Protein 4AX1 (pdb70)

Secondary structure (P-SEA, 3-state):
cccccccccccccccccccccccbbbcccccbbbbbbbcccbbbbccccccccaaaaaaaaaaaccccccccbbbbcccccccccaaaaaaaaccbbbbbcccaaaaaaaccccccccccccccccccccbbbbbccbbbbbcccbbbbbccccccccbbbbbbbccccccccccccccccccccccccccccccccccaaaaaaaaaaaaaaccccccccccccccccccccccccccccccccaaaaaaaaaaaaaaaaaaaaaaacc

Nearest PDB structures (foldseek):
  4ax0-assembly1_B  TM=1.004E+00  e=5.446E-61  Pseudomonas aeruginosa
  4ax1-assembly1_B  TM=1.004E+00  e=6.154E-61  Pseudomonas aeruginosa
  4awy-assembly1_B  TM=1.004E+00  e=3.850E-60  Pseudomonas aeruginosa
  4p62-assembly1_A-2  TM=1.003E+00  e=8.865E-58  Pseudomonas aeruginosa
  5iqk-assembly1_A  TM=9.501E-01  e=1.615E-36  uncultured bacterium

Foldseek 3Di:
DDPAADLPGPLQAAGQKADLFAQWIWQGGSFFTKIWRDDPLAIEIEWQAAQNTRVSSQVNCVVVPHALLRHAEYEYFALARRTCACVQVSCVRHVHEYEWAPQCQVCLQFQADDPQQQARVVGDGHDHHDGYDHADQQGWDDGPPWIKTWHQAAANGRTGIKIWGWHDDVVRIFIEIAHEDLANDGPPPDDLPPCVVPPCRNVSSVVNLVVQLPDAGFAYAYRGRVLQPNRCDDDDNPDDHRTDRNRSNVSSVVSVVNNVVSNVVVVVDD

Solvent-accessible surface area: 11388 Å² total; per-residue (Å²): 152,57,142,39,14,50,85,118,16,34,103,57,70,104,8,135,27,49,96,7,12,8,36,0,45,0,0,0,0,11,8,0,0,0,0,0,1,11,20,168,58,5,9,0,0,0,0,0,0,2,42,112,0,0,82,46,0,20,57,16,0,136,73,42,64,46,138,0,86,30,1,124,0,0,0,7,0,0,9,14,48,10,1,2,5,1,0,22,66,0,20,186,41,10,64,2,30,0,47,2,7,66,64,0,22,90,16,5,127,113,3,73,13,56,87,82,3,0,26,75,106,78,29,92,94,27,55,77,4,106,70,35,59,87,10,64,80,112,14,85,2,75,12,60,106,17,53,0,47,2,21,16,1,25,0,10,0,21,1,0,4,0,1,19,9,126,1,63,78,74,152,66,50,43,27,2,1,0,0,0,9,4,62,11,90,25,9,154,90,16,76,1,59,63,74,94,71,28,110,37,26,27,69,36,0,95,78,0,0,49,83,0,25,87,41,98,4,18,0,4,2,0,0,52,2,52,53,20,28,0,12,64,27,14,25,83,93,50,92,37,100,40,81,45,86,45,11,1,118,130,25,0,77,11,6,79,128,140,0,82,137,41,37,64,91,8,91,88,85,152

Radius of gyration: 17.6 Å; Cα contacts (8 Å, |Δi|>4): 705; chains: 1; bounding box: 44×42×54 Å

Structure (mmCIF, N/CA/C/O backbone):
data_4AX1
#
_entry.id   4AX1
#
_cell.length_a   77.992
_cell.length_b   77.992
_cell.length_c   239.766
_cell.angle_alpha   90.00
_cell.angle_beta   90.00
_cell.angle_gamma   120.00
#
_symmetry.space_group_name_H-M   'P 61 2 2'
#
loop_
_entity.id
_entity.type
_entity.pdbx_description
1 polymer 'METALLO-BETA-LACTAMASE AIM-1'
2 non-polymer 'ZINC ION'
3 non-polymer 'CALCIUM ION'
4 non-polymer 'MAGNESIUM ION'
5 non-polymer 'ACETATE ION'
6 water water
#
loop_
_atom_site.group_PDB
_atom_site.id
_atom_site.type_symbol
_atom_site.label_atom_id
_atom_site.label_alt_id
_atom_site.label_comp_id
_atom_site.label_asym_id
_atom_site.label_entity_id
_atom_site.label_seq_id
_atom_site.pdbx_PDB_ins_code
_atom_site.Cartn_x
_atom_site.Cartn_y
_atom_site.Cartn_z
_atom_site.occupancy
_atom_site.B_iso_or_equiv
_atom_site.auth_seq_id
_atom_site.auth_comp_id
_atom_site.auth_asym_id
_atom_site.auth_atom_id
_atom_site.pdbx_PDB_model_num
ATOM 1 N N . ALA A 1 27 ? -7.807 54.397 22.863 1.00 46.52 28 ALA B N 1
ATOM 2 C CA . ALA A 1 27 ? -9.229 54.644 22.466 1.00 40.07 28 ALA B CA 1
ATOM 3 C C . ALA A 1 27 ? -9.766 53.464 21.644 1.00 35.74 28 ALA B C 1
ATOM 4 O O . ALA A 1 27 ? -9.058 52.957 20.773 1.00 45.76 28 ALA B O 1
ATOM 6 N N . SER A 1 28 ? -10.998 53.027 21.918 1.00 31.61 29 SER B N 1
ATOM 7 C CA . SER A 1 28 ? -11.627 51.935 21.119 1.00 32.96 29 SER B CA 1
ATOM 8 C C . SER A 1 28 ? -11.920 52.413 19.708 1.00 30.84 29 SER B C 1
ATOM 9 O O . SER A 1 28 ? -12.224 53.592 19.496 1.00 30.13 29 SER B O 1
ATOM 12 N N . ARG A 1 29 ? -11.842 51.488 18.760 1.00 35.22 30 ARG B N 1
ATOM 13 C CA . ARG A 1 29 ? -12.016 51.789 17.331 1.00 40.10 30 ARG B CA 1
ATOM 14 C C . ARG A 1 29 ? -13.491 51.767 16.897 1.00 40.81 30 ARG B C 1
ATOM 15 O O . ARG A 1 29 ? -13.855 52.340 15.854 1.00 35.83 30 ARG B O 1
ATOM 19 N N . GLY A 1 30 ? -14.341 51.115 17.687 1.00 29.07 31 GLY B N 1
ATOM 20 C CA . GLY A 1 30 ? -15.752 51.020 17.351 1.00 27.31 31 GLY B CA 1
ATOM 21 C C . GLY A 1 30 ? -16.053 49.879 16.387 1.00 30.83 31 GLY B C 1
ATOM 22 O O . GLY A 1 30 ? -15.174 49.066 16.072 1.00 35.71 31 GLY B O 1
ATOM 23 N N A CYS A 1 31 ? -17.309 49.862 15.928 0.80 22.61 32 CYS B N 1
ATOM 24 N N B CYS A 1 31 ? -17.297 49.843 15.925 0.20 30.18 32 CYS B N 1
ATOM 25 C CA A CYS A 1 31 ? -17.909 48.796 15.112 0.80 24.26 32 CYS B CA 1
ATOM 26 C CA B CYS A 1 31 ? -17.773 48.798 15.038 0.20 27.30 32 CYS B CA 1
ATOM 27 C C A CYS A 1 31 ? -17.944 49.104 13.610 0.80 28.78 32 CYS B C 1
ATOM 28 C C B CYS A 1 31 ? -17.518 49.106 13.579 0.20 31.01 32 CYS B C 1
ATOM 29 O O A CYS A 1 31 ? -18.288 50.223 13.231 0.80 28.62 32 CYS B O 1
ATOM 30 O O B CYS A 1 31 ? -17.099 50.201 13.199 0.20 31.45 32 CYS B O 1
ATOM 35 N N . ALA A 1 32 ? -17.742 48.080 12.776 1.00 31.22 33 ALA B N 1
ATOM 36 C CA . ALA A 1 32 ? -17.880 48.214 11.303 1.00 30.57 33 ALA B CA 1
ATOM 37 C C . ALA A 1 32 ? -19.340 48.112 10.863 0.70 32.82 33 ALA B C 1
ATOM 38 O O . ALA A 1 32 ? -20.176 47.516 11.555 0.70 31.15 33 ALA B O 1
ATOM 40 N N . ASP A 1 33 ? -19.663 48.676 9.697 1.00 36.64 34 ASP B N 1
ATOM 41 C CA . ASP A 1 33 ? -21.042 48.539 9.168 1.00 35.43 34 ASP B CA 1
ATOM 42 C C . ASP A 1 33 ? -21.316 47.133 8.639 1.00 34.75 34 ASP B C 1
ATOM 43 O O . ASP A 1 33 ? -22.470 46.666 8.660 1.00 48.79 34 ASP B O 1
ATOM 48 N N . ASP A 1 34 ? -20.269 46.471 8.138 1.00 38.12 35 ASP B N 1
ATOM 49 C CA . ASP A 1 34 ? -20.374 45.082 7.679 1.00 35.64 35 ASP B CA 1
ATOM 50 C C . ASP A 1 34 ? -19.916 44.090 8.743 0.50 28.92 35 ASP B C 1
ATOM 51 O O . ASP A 1 34 ? -19.384 43.011 8.423 0.70 30.65 35 ASP B O 1
ATOM 55 N N . ALA A 1 35 ? -20.129 44.432 10.013 1.00 36.55 36 ALA B N 1
ATOM 56 C CA . ALA A 1 35 ? -19.602 43.624 11.069 1.00 31.44 36 ALA B CA 1
ATOM 57 C C . ALA A 1 35 ? -20.339 42.305 11.059 1.00 27.17 36 ALA B C 1
ATOM 58 O O . ALA A 1 35 ? -21.545 42.224 10.716 1.00 25.71 36 ALA B O 1
ATOM 60 N N . GLY A 1 36 ? -19.634 41.275 11.486 1.00 23.16 37 GLY B N 1
ATOM 61 C CA . GLY A 1 36 ? -20.231 39.993 11.718 1.00 25.02 37 GLY B CA 1
ATOM 62 C C . GLY A 1 36 ? -21.341 40.184 12.723 1.00 19.78 37 GLY B C 1
ATOM 63 O O . GLY A 1 36 ? -21.256 41.022 13.662 1.00 23.91 37 GLY B O 1
ATOM 64 N N . TRP A 1 37 ? -22.373 39.389 12.566 1.00 20.69 38 TRP B N 1
ATOM 65 C CA . TRP A 1 37 ? -23.489 39.398 13.484 1.00 18.81 38 TRP B CA 1
ATOM 66 C C . TRP A 1 37 ? -23.156 39.064 14.912 1.00 19.95 38 TRP B C 1
ATOM 67 O O . TRP A 1 37 ? -23.928 39.397 15.827 1.00 21.29 38 TRP B O 1
ATOM 78 N N . ASN A 1 38 ? -22.053 38.365 15.115 1.00 19.77 39 ASN B N 1
ATOM 79 C CA . ASN A 1 38 ? -21.644 37.950 16.446 1.00 18.40 39 ASN B CA 1
ATOM 80 C C . ASN A 1 38 ? -20.406 38.674 16.956 1.00 20.78 39 ASN B C 1
ATOM 81 O O . ASN A 1 38 ? -19.908 38.316 18.040 1.00 21.86 39 ASN B O 1
ATOM 86 N N . ASP A 1 39 ? -19.912 39.667 16.204 1.00 20.33 40 ASP B N 1
ATOM 87 C CA . ASP A 1 39 ? -18.727 40.417 16.635 1.00 22.03 40 ASP B CA 1
ATOM 88 C C . ASP A 1 39 ? -19.144 41.306 17.813 1.00 19.76 40 ASP B C 1
ATOM 89 O O . ASP A 1 39 ? -20.130 42.021 17.734 1.00 21.65 40 ASP B O 1
ATOM 94 N N . PRO A 1 40 ? -18.389 41.239 18.924 1.00 20.09 41 PRO B N 1
ATOM 95 C CA . PRO A 1 40 ? -18.856 41.917 20.149 1.00 19.08 41 PRO B CA 1
ATOM 96 C C . PRO A 1 40 ? -18.714 43.429 20.075 1.00 19.25 41 PRO B C 1
ATOM 97 O O . PRO A 1 40 ? -17.776 43.968 19.472 1.00 22.97 41 PRO B O 1
ATOM 101 N N . ALA A 1 41 ? -19.663 44.093 20.731 1.00 17.09 42 ALA B N 1
ATOM 102 C CA . ALA A 1 41 ? -19.713 45.535 20.859 1.00 17.15 42 ALA B CA 1
ATOM 103 C C . ALA A 1 41 ? -19.673 45.917 22.335 1.00 15.48 42 ALA B C 1
ATOM 104 O O . ALA A 1 41 ? -20.333 45.299 23.149 1.00 17.26 42 ALA B O 1
ATOM 106 N N A MET A 1 42 ? -18.891 46.937 22.689 0.70 17.84 43 MET B N 1
ATOM 107 N N B MET A 1 42 ? -18.947 46.982 22.634 0.30 15.78 43 MET B N 1
ATOM 108 C CA A MET A 1 42 ? -19.007 47.470 24.052 0.70 16.46 43 MET B CA 1
ATOM 109 C CA B MET A 1 42 ? -18.977 47.582 23.952 0.30 12.92 43 MET B CA 1
ATOM 110 C C A MET A 1 42 ? -20.333 48.195 24.232 0.70 13.06 43 MET B C 1
ATOM 111 C C B MET A 1 42 ? -20.354 48.240 24.204 0.30 12.54 43 MET B C 1
ATOM 112 O O A MET A 1 42 ? -20.715 49.006 23.406 0.70 15.44 43 MET B O 1
ATOM 113 O O B MET A 1 42 ? -20.808 49.036 23.384 0.30 14.49 43 MET B O 1
ATOM 122 N N . PRO A 1 43 ? -21.060 47.857 25.299 1.00 11.49 44 PRO B N 1
ATOM 123 C CA . PRO A 1 43 ? -22.410 48.420 25.482 1.00 10.89 44 PRO B CA 1
ATOM 124 C C . PRO A 1 43 ? -22.310 49.869 25.885 1.00 10.42 44 PRO B C 1
ATOM 125 O O . PRO A 1 43 ? -21.316 50.309 26.511 1.00 11.98 44 PRO B O 1
ATOM 129 N N A LEU A 1 44 ? -23.252 50.680 25.447 0.50 10.72 45 LEU B N 1
ATOM 130 N N B LEU A 1 44 ? -23.371 50.596 25.582 0.50 9.46 45 LEU B N 1
ATOM 131 C CA A LEU A 1 44 ? -23.182 52.109 25.718 0.50 11.97 45 LEU B CA 1
ATOM 132 C CA B LEU A 1 44 ? -23.393 52.015 25.808 0.50 10.07 45 LEU B CA 1
ATOM 133 C C A LEU A 1 44 ? -24.570 52.697 25.638 0.50 9.19 45 LEU B C 1
ATOM 134 C C B LEU A 1 44 ? -24.817 52.578 25.878 0.50 8.08 45 LEU B C 1
ATOM 135 O O A LEU A 1 44 ? -25.490 52.161 24.997 0.50 9.52 45 LEU B O 1
ATOM 136 O O B LEU A 1 44 ? -25.822 51.993 25.446 0.50 8.04 45 LEU B O 1
ATOM 145 N N . LYS A 1 45 ? -24.863 53.838 26.395 1.00 9.80 47 LYS B N 1
ATOM 146 C CA . LYS A 1 45 ? -26.109 54.576 26.384 1.00 10.19 47 LYS B CA 1
ATOM 147 C C . LYS A 1 45 ? -26.457 54.971 24.948 1.00 10.37 47 LYS B C 1
ATOM 148 O O . LYS A 1 45 ? -25.612 55.501 24.206 1.00 12.71 47 LYS B O 1
ATOM 154 N N . VAL A 1 46 ? -27.724 54.778 24.586 1.00 8.81 48 VAL B N 1
ATOM 155 C CA . VAL A 1 46 ? -28.268 55.412 23.367 1.00 9.42 48 VAL B CA 1
ATOM 156 C C . VAL A 1 46 ? -28.797 56.815 23.758 1.00 9.41 48 VAL B C 1
ATOM 157 O O . VAL A 1 46 ? -28.289 57.856 23.292 1.00 12.33 48 VAL B O 1
ATOM 161 N N . TYR A 1 47 ? -29.784 56.857 24.658 1.00 9.47 49 TYR B N 1
ATOM 162 C CA . TYR A 1 47 ? -30.309 58.107 25.169 1.00 9.67 49 TYR B CA 1
ATOM 163 C C . TYR A 1 47 ? -31.061 57.814 26.458 1.00 9.74 49 TYR B C 1
ATOM 164 O O . TYR A 1 47 ? -31.876 56.903 26.498 1.00 10.48 49 TYR B O 1
ATOM 173 N N . GLY A 1 48 ? -30.762 58.582 27.512 1.00 10.56 50 GLY B N 1
ATOM 174 C CA . GLY A 1 48 ? -31.506 58.425 28.736 1.00 11.10 50 GLY B CA 1
ATOM 175 C C . GLY A 1 48 ? -31.398 57.026 29.321 1.00 10.30 50 GLY B C 1
ATOM 176 O O . GLY A 1 48 ? -30.265 56.532 29.534 1.00 13.42 50 GLY B O 1
ATOM 177 N N . ASN A 1 49 ? -32.546 56.371 29.515 1.00 10.44 51 ASN B N 1
ATOM 178 C CA . ASN A 1 49 ? -32.648 55.020 30.051 1.00 10.04 51 ASN B CA 1
ATOM 179 C C . ASN A 1 49 ? -32.724 53.969 28.945 1.00 9.91 51 ASN B C 1
ATOM 180 O O . ASN A 1 49 ? -33.082 52.833 29.231 1.00 10.07 51 ASN B O 1
ATOM 185 N N . THR A 1 50 ? -32.350 54.325 27.702 1.00 8.86 52 THR B N 1
ATOM 186 C CA . THR A 1 50 ? -32.234 53.308 26.608 1.00 8.31 52 THR B CA 1
ATOM 187 C C . THR A 1 50 ? -30.747 53.046 26.366 1.00 7.84 52 THR B C 1
ATOM 188 O O . THR A 1 50 ? -29.993 53.978 26.045 1.00 8.61 52 THR B O 1
ATOM 192 N N . TRP A 1 51 ? -30.348 51.769 26.500 1.00 8.01 53 TRP B N 1
ATOM 193 C CA . TRP A 1 51 ? -28.979 51.295 26.366 1.00 7.62 53 TRP B CA 1
ATOM 194 C C . TRP A 1 51 ? -28.840 50.284 25.232 1.00 7.27 53 TRP B C 1
ATOM 195 O O . TRP A 1 51 ? -29.782 49.495 25.011 1.00 9.11 53 TRP B O 1
ATOM 206 N N . TYR A 1 52 ? -27.720 50.332 24.552 1.00 7.93 54 TYR B N 1
ATOM 207 C CA . TYR A 1 52 ? -27.414 49.335 23.523 1.00 8.10 54 TYR B CA 1
ATOM 208 C C . TYR A 1 52 ? -26.623 48.184 24.150 1.00 8.73 54 TYR B C 1
ATOM 209 O O . TYR A 1 52 ? -25.558 48.435 24.738 1.00 9.38 54 TYR B O 1
ATOM 218 N N . VAL A 1 53 ? -27.144 46.972 24.008 1.00 9.22 55 VAL B N 1
ATOM 219 C CA . VAL A 1 53 ? -26.561 45.770 24.615 1.00 8.60 55 VAL B CA 1
ATOM 220 C C . VAL A 1 53 ? -26.328 44.644 23.571 1.00 9.32 55 VAL B C 1
ATOM 221 O O . VAL A 1 53 ? -26.016 43.506 23.945 1.00 11.90 55 VAL B O 1
ATOM 225 N N . GLY A 1 54 ? -26.429 44.974 22.279 1.00 9.60 56 GLY B N 1
ATOM 226 C CA . GLY A 1 54 ? -26.264 44.003 21.199 1.00 10.56 56 GLY B CA 1
ATOM 227 C C . GLY A 1 54 ? -24.839 43.764 20.784 1.00 11.28 56 GLY B C 1
ATOM 228 O O . GLY A 1 54 ? -23.902 43.950 21.577 1.00 13.61 56 GLY B O 1
ATOM 229 N N . THR A 1 55 ? -24.674 43.363 19.522 1.00 12.59 57 THR B N 1
ATOM 230 C CA . THR A 1 55 ? -23.391 43.082 18.962 1.00 12.79 57 THR B CA 1
ATOM 231 C C . THR A 1 55 ? -23.006 44.165 17.991 1.00 11.88 57 THR B C 1
ATOM 232 O O . THR A 1 55 ? -23.797 45.114 17.666 1.00 13.57 57 THR B O 1
ATOM 236 N N A CYS A 1 56 ? -21.795 44.113 17.265 0.70 14.88 66 CYS B N 1
ATOM 237 N N B CYS A 1 56 ? -21.797 44.364 17.208 0.30 12.67 66 CYS B N 1
ATOM 238 C CA A CYS A 1 56 ? -21.555 45.155 16.278 0.70 15.74 66 CYS B CA 1
ATOM 239 C CA B CYS A 1 56 ? -21.424 45.191 16.102 0.30 13.41 66 CYS B CA 1
ATOM 240 C C A CYS A 1 56 ? -22.469 45.056 15.066 0.70 14.05 66 CYS B C 1
ATOM 241 C C B CYS A 1 56 ? -22.439 45.060 14.978 0.30 13.90 66 CYS B C 1
ATOM 242 O O A CYS A 1 56 ? -22.697 46.072 14.418 0.70 16.05 66 CYS B O 1
ATOM 243 O O B CYS A 1 56 ? -22.734 46.052 14.319 0.30 15.69 66 CYS B O 1
ATOM 248 N N . GLY A 1 57 ? -22.982 43.852 14.771 1.00 12.92 67 GLY B N 1
ATOM 249 C CA . GLY A 1 57 ? -23.836 43.600 13.625 1.00 13.06 67 GLY B CA 1
ATOM 250 C C . GLY A 1 57 ? -25.325 43.460 13.832 1.00 11.43 67 GLY B C 1
ATOM 251 O O . GLY A 1 57 ? -26.092 43.475 12.868 1.00 12.93 67 GLY B O 1
ATOM 252 N N . ILE A 1 58 ? -25.762 43.296 15.067 1.00 10.81 68 ILE B N 1
ATOM 253 C CA . ILE A 1 58 ? -27.146 43.021 15.393 1.00 9.88 68 ILE B CA 1
ATOM 254 C C . ILE A 1 5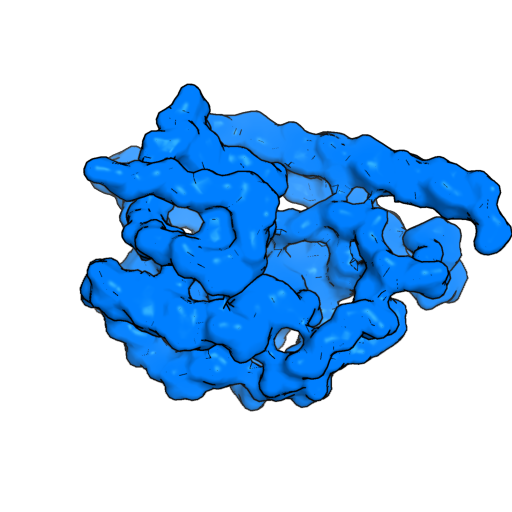8 ? -27.516 43.751 16.682 1.00 9.13 68 ILE B C 1
ATOM 255 O O . ILE A 1 58 ? -26.870 43.609 17.718 1.00 10.86 68 ILE B O 1
ATOM 260 N N . SER A 1 59 ? -28.577 44.535 16.628 1.00 8.91 69 SER B N 1
ATOM 261 C CA . SER A 1 59 ? -29.021 45.337 17.770 1.00 8.42 69 SER B CA 1
ATOM 262 C C . SER A 1 59 ? -29.728 44.524 18.835 1.00 9.20 69 SER B C 1
ATOM 263 O O . SER A 1 59 ? -30.376 43.521 18.593 1.00 10.37 69 SER B O 1
ATOM 266 N N . ALA A 1 60 ? -29.614 45.024 20.076 1.00 8.72 70 ALA B N 1
ATOM 267 C CA . ALA A 1 60 ? -30.481 44.676 21.189 1.00 8.49 70 ALA B CA 1
ATOM 268 C C . ALA A 1 60 ? -30.418 45.919 22.112 1.00 8.06 70 ALA B C 1
ATOM 269 O O . ALA A 1 60 ? -29.366 46.532 22.245 1.00 9.57 70 ALA B O 1
ATOM 271 N N . LEU A 1 61 ? -31.551 46.221 22.732 1.00 8.31 71 LEU B N 1
ATOM 272 C CA . LEU A 1 61 ? -31.655 47.401 23.607 1.00 8.21 71 LEU B CA 1
ATOM 273 C C . LEU A 1 61 ? -32.209 46.985 24.959 1.00 9.43 71 LEU B C 1
ATOM 274 O O . LEU A 1 61 ? -33.031 46.069 25.067 1.00 10.42 71 LEU B O 1
ATOM 279 N N . LEU A 1 62 ? -31.791 47.722 25.973 1.00 8.78 72 LEU B N 1
ATOM 280 C CA . LEU A 1 62 ? -32.309 47.564 27.329 1.00 8.57 72 LEU B CA 1
ATOM 281 C C . LEU A 1 62 ? -32.889 48.903 27.737 1.00 7.90 72 LEU B C 1
ATOM 282 O O . LEU A 1 62 ? -32.193 49.937 27.666 1.00 9.77 72 LEU B O 1
ATOM 287 N N . VAL A 1 63 ? -34.157 48.888 28.157 1.00 8.19 73 VAL B N 1
ATOM 288 C CA . VAL A 1 63 ? -34.846 50.107 28.609 1.00 8.61 73 VAL B CA 1
ATOM 289 C C . VAL A 1 63 ? -35.071 49.955 30.127 1.00 9.52 73 VAL B C 1
ATOM 290 O O . VAL A 1 63 ? -35.705 48.974 30.553 1.00 10.30 73 VAL B O 1
ATOM 294 N N . THR A 1 64 ? -34.460 50.836 30.918 1.00 9.52 74 THR B N 1
ATOM 295 C CA . THR A 1 64 ? -34.331 50.554 32.337 1.00 10.20 74 THR B CA 1
ATOM 296 C C . THR A 1 64 ? -35.218 51.438 33.229 1.00 11.70 74 THR B C 1
ATOM 297 O O . THR A 1 64 ? -35.531 52.583 32.889 1.00 12.76 74 THR B O 1
ATOM 301 N N . SER A 1 65 ? -35.547 50.901 34.401 1.00 13.09 75 SER B N 1
ATOM 302 C CA . SER A 1 65 ? -36.202 51.697 35.463 1.00 14.03 75 SER B CA 1
ATOM 303 C C . SER A 1 65 ? -35.861 51.085 36.825 1.00 17.02 75 SER B C 1
ATOM 304 O O . SER A 1 65 ? -35.464 49.937 36.894 1.00 18.75 75 SER B O 1
ATOM 307 N N . ASP A 1 66 ? -36.100 51.849 37.886 1.00 20.73 76 ASP B N 1
ATOM 308 C CA . ASP A 1 66 ? -35.856 51.326 39.227 1.00 25.05 76 ASP B CA 1
ATOM 309 C C . ASP A 1 66 ? -36.863 50.221 39.545 1.00 22.30 76 ASP B C 1
ATOM 310 O O . ASP A 1 66 ? -36.800 49.547 40.580 1.00 33.36 76 ASP B O 1
ATOM 315 N N . ALA A 1 67 ? -38.205 50.042 38.788 1.00 22.96 78 ALA B N 1
ATOM 316 C CA . ALA A 1 67 ? -39.226 49.023 38.904 1.00 23.84 78 ALA B CA 1
ATOM 317 C C . ALA A 1 67 ? -38.912 47.786 38.028 1.00 22.75 78 ALA B C 1
ATOM 318 O O . ALA A 1 67 ? -39.639 46.804 38.079 1.00 30.26 78 ALA B O 1
ATOM 320 N N . GLY A 1 68 ? -37.820 47.811 37.271 1.00 20.56 79 GLY B N 1
ATOM 321 C CA . GLY A 1 68 ? -37.482 46.718 36.380 1.00 18.92 79 GLY B CA 1
ATOM 322 C C . GLY A 1 68 ? -37.339 47.214 34.948 1.00 14.90 79 GLY B C 1
ATOM 323 O O . GLY A 1 68 ? -37.645 48.360 34.630 1.00 15.73 79 GLY B O 1
ATOM 324 N N . HIS A 1 69 ? -36.935 46.304 34.076 1.00 12.86 80 HIS B N 1
ATOM 325 C CA . HIS A 1 69 ? -36.487 46.662 32.752 1.00 12.04 80 HIS B CA 1
ATOM 326 C C . HIS A 1 69 ? -37.236 45.916 31.678 1.00 11.98 80 HIS B C 1
ATOM 327 O O . HIS A 1 69 ? -37.908 44.906 31.888 1.00 12.87 80 HIS B O 1
ATOM 334 N N . ILE A 1 70 ? -37.112 46.453 30.463 1.00 10.88 81 ILE B N 1
ATOM 335 C CA . ILE A 1 70 ? -37.608 45.774 29.248 1.00 10.18 81 ILE B CA 1
ATOM 336 C C . ILE A 1 70 ? -36.426 45.527 28.307 1.00 9.00 81 ILE B C 1
ATOM 337 O O . ILE A 1 70 ? -35.657 46.449 28.014 1.00 10.37 81 ILE B O 1
ATOM 342 N N . LEU A 1 71 ? -36.296 44.271 27.859 1.00 10.55 82 LEU B N 1
ATOM 343 C CA . LEU A 1 71 ? -35.254 43.901 26.889 1.00 9.75 82 LEU B CA 1
ATOM 344 C C . LEU A 1 71 ? -35.896 43.860 25.514 1.00 9.41 82 LEU B C 1
ATOM 345 O O . LEU A 1 71 ? -36.954 43.253 25.343 1.00 9.88 82 LEU B O 1
ATOM 350 N N . VAL A 1 72 ? -35.259 44.510 24.552 1.00 9.67 83 VAL B N 1
ATOM 351 C CA . VAL A 1 72 ? -35.741 44.608 23.178 1.00 9.30 83 VAL B CA 1
ATOM 352 C C . VAL A 1 72 ? -34.749 43.852 22.257 1.00 8.86 83 VAL B C 1
ATOM 353 O O . VAL A 1 72 ? -33.603 44.295 22.047 1.00 9.79 83 VAL B O 1
ATOM 357 N N . ASP A 1 73 ? -35.239 42.723 21.733 1.00 9.09 84 ASP B N 1
ATOM 358 C CA . ASP A 1 73 ? -34.534 41.837 20.805 1.00 10.85 84 ASP B CA 1
ATOM 359 C C . ASP A 1 73 ? -33.505 40.933 21.477 1.00 10.84 84 ASP B C 1
ATOM 360 O O . ASP A 1 73 ? -33.069 41.180 22.614 1.00 11.59 84 ASP B O 1
ATOM 365 N N . ALA A 1 74 ? -33.124 39.886 20.732 1.00 10.68 85 ALA B N 1
ATOM 366 C CA . ALA A 1 74 ? -32.348 38.799 21.246 1.00 10.48 85 ALA B CA 1
ATOM 367 C C . ALA A 1 74 ? -31.186 38.397 20.338 1.00 10.87 85 ALA B C 1
ATOM 368 O O . ALA A 1 74 ? -30.469 37.421 20.619 1.00 14.36 85 ALA B O 1
ATOM 370 N N . ALA A 1 75 ? -31.003 39.115 19.242 1.00 11.17 86 ALA B N 1
ATOM 371 C CA . ALA A 1 75 ? -29.910 38.831 18.302 1.00 10.59 86 ALA B CA 1
ATOM 372 C C . ALA A 1 75 ? -29.892 37.348 17.863 1.00 10.30 86 ALA B C 1
ATOM 373 O O . ALA A 1 75 ? -30.981 36.741 17.710 1.00 11.09 86 ALA B O 1
ATOM 375 N N A THR A 1 76 ? -28.655 36.964 17.453 0.50 11.37 87 THR B N 1
ATOM 376 N N B THR A 1 76 ? -28.772 36.662 17.807 0.50 11.27 87 THR B N 1
ATOM 377 C CA A THR A 1 76 ? -28.320 35.699 16.781 0.50 10.78 87 THR B CA 1
ATOM 378 C CA B THR A 1 76 ? -28.797 35.338 17.204 0.50 8.55 87 THR B CA 1
ATOM 379 C C A THR A 1 76 ? -28.248 34.623 17.854 0.50 11.50 87 THR B C 1
ATOM 380 C C B THR A 1 76 ? -28.999 34.206 18.215 0.50 8.34 87 THR B C 1
ATOM 381 O O A THR A 1 76 ? -28.100 34.936 19.043 0.50 10.28 87 THR B O 1
ATOM 382 O O B THR A 1 76 ? -28.924 34.432 19.427 0.50 8.02 87 THR B O 1
ATOM 389 N N A PRO A 1 77 ? -29.038 32.897 17.846 0.50 7.43 89 PRO B N 1
ATOM 390 N N B PRO A 1 77 ? -28.201 33.353 17.328 0.50 8.77 89 PRO B N 1
ATOM 391 C CA A PRO A 1 77 ? -29.006 31.776 18.786 0.50 7.20 89 PRO B CA 1
ATOM 392 C CA B PRO A 1 77 ? -28.017 32.310 18.336 0.50 10.28 89 PRO B CA 1
ATOM 393 C C A PRO A 1 77 ? -27.666 31.706 19.533 0.50 7.37 89 PRO B C 1
ATOM 394 C C B PRO A 1 77 ? -26.631 32.278 18.972 0.50 10.23 89 PRO B C 1
ATOM 395 O O A PRO A 1 77 ? -27.557 30.981 20.514 0.50 9.86 89 PRO B O 1
ATOM 396 O O B PRO A 1 77 ? -26.404 31.573 19.931 0.50 15.93 89 PRO B O 1
ATOM 403 N N A GLN A 1 78 ? -26.665 32.461 19.098 0.50 6.66 90 GLN B N 1
ATOM 404 N N B GLN A 1 78 ? -25.709 33.037 18.426 0.50 9.00 90 GLN B N 1
ATOM 405 C CA A GLN A 1 78 ? -25.377 32.451 19.765 0.50 6.67 90 GLN B CA 1
ATOM 406 C CA B GLN A 1 78 ? -24.375 33.113 18.992 0.50 9.99 90 GLN B CA 1
ATOM 407 C C A GLN A 1 78 ? -25.156 33.629 20.701 0.50 7.61 90 GLN B C 1
ATOM 408 C C B GLN A 1 78 ? -24.233 34.219 19.999 0.50 11.42 90 GLN B C 1
ATOM 409 O O A GLN A 1 78 ? -24.138 33.664 21.389 0.50 10.33 90 GLN B O 1
ATOM 410 O O B GLN A 1 78 ? -23.332 34.171 20.841 0.50 11.83 90 GLN B O 1
ATOM 421 N N A ALA A 1 79 ? -26.096 34.569 20.765 0.50 7.30 91 ALA B N 1
ATOM 422 N N B ALA A 1 79 ? -25.149 35.191 19.965 0.50 8.59 91 ALA B N 1
ATOM 423 C CA A ALA A 1 79 ? -25.842 35.896 21.400 0.50 8.50 91 ALA B CA 1
ATOM 424 C CA B ALA A 1 79 ? -24.930 36.467 20.693 0.50 9.41 91 ALA B CA 1
ATOM 425 C C A ALA A 1 79 ? -26.315 35.980 22.839 0.50 9.50 91 ALA B C 1
ATOM 426 C C B ALA A 1 79 ? -25.514 36.560 22.109 0.50 10.21 91 ALA B C 1
ATOM 427 O O A ALA A 1 79 ? -26.083 37.018 23.494 0.50 9.52 91 ALA B O 1
ATOM 428 O O B ALA A 1 79 ? -25.212 37.515 22.820 0.50 11.55 91 ALA B O 1
ATOM 431 N N A GLY A 1 80 ? -26.949 34.918 23.361 0.50 9.98 92 GLY B N 1
ATOM 432 N N B GLY A 1 80 ? -26.332 35.597 22.517 0.50 9.54 92 GLY B N 1
ATOM 433 C CA A GLY A 1 80 ? -27.518 35.027 24.722 0.50 9.31 92 GLY B CA 1
ATOM 434 C CA B GLY A 1 80 ? -26.954 35.609 23.872 0.50 11.09 92 GLY B CA 1
ATOM 435 C C A GLY A 1 80 ? -26.422 35.474 25.676 0.50 13.94 92 GLY B C 1
ATOM 436 C C B GLY A 1 80 ? -26.098 35.876 25.113 0.50 13.81 92 GLY B C 1
ATOM 437 O O A GLY A 1 80 ? -26.682 36.366 26.503 0.50 11.42 92 GLY B O 1
ATOM 438 O O B GLY A 1 80 ? -26.340 36.870 25.804 0.50 12.03 92 GLY B O 1
ATOM 439 N N . PRO A 1 81 ? -25.157 34.967 25.480 1.00 18.54 93 PRO B N 1
ATOM 440 C CA . PRO A 1 81 ? -24.183 35.306 26.551 1.00 15.94 93 PRO B CA 1
ATOM 441 C C . PRO A 1 81 ? -23.630 36.720 26.442 1.00 14.28 93 PRO B C 1
ATOM 442 O O . PRO A 1 81 ? -23.378 37.378 27.470 1.00 15.64 93 PRO B O 1
ATOM 446 N N . GLN A 1 82 ? -23.453 37.221 25.227 1.00 14.60 94 GLN B N 1
ATOM 447 C CA . GLN A 1 82 ? -23.003 38.607 25.040 1.00 14.67 94 GLN B CA 1
ATOM 448 C C . GLN A 1 82 ? -24.026 39.576 25.593 1.00 12.82 94 GLN B C 1
ATOM 449 O O . GLN A 1 82 ? -23.650 40.576 26.224 1.00 13.85 94 GLN B O 1
ATOM 455 N N . ILE A 1 83 ? -25.280 39.367 25.240 1.00 12.40 95 ILE B N 1
ATOM 456 C CA . ILE A 1 83 ? -26.341 40.294 25.700 1.00 11.89 95 ILE B CA 1
ATOM 457 C C . ILE A 1 83 ? -26.366 40.306 27.242 1.00 11.51 95 ILE B C 1
ATOM 458 O O . ILE A 1 83 ? -26.425 41.380 27.864 1.00 11.53 95 ILE B O 1
ATOM 463 N N . LEU A 1 84 ? -26.347 39.115 27.845 1.00 12.27 96 LEU B N 1
ATOM 464 C CA . LEU A 1 84 ? -26.378 39.047 29.304 1.00 13.05 96 LEU B CA 1
ATOM 465 C C . LEU A 1 84 ? -25.129 39.740 29.907 1.00 12.70 96 LEU B C 1
ATOM 466 O O . LEU A 1 84 ? -25.250 40.471 30.911 1.00 13.19 96 LEU B O 1
ATOM 471 N N . ALA A 1 85 ? -23.958 39.488 29.331 1.00 12.67 97 ALA B N 1
ATOM 472 C CA . ALA A 1 85 ? -22.710 40.140 29.769 1.00 12.21 97 ALA B CA 1
ATOM 473 C C . ALA A 1 85 ? -22.808 41.665 29.656 1.00 11.70 97 ALA B C 1
ATOM 474 O O . ALA A 1 85 ? -22.336 42.421 30.521 1.00 13.76 97 ALA B O 1
ATOM 476 N N . ASN A 1 86 ? -23.419 42.116 28.573 1.00 12.04 98 ASN B N 1
ATOM 477 C CA . ASN A 1 86 ? -23.548 43.562 28.329 1.00 10.79 98 ASN B CA 1
ATOM 478 C C . ASN A 1 86 ? -24.507 44.258 29.299 1.00 10.05 98 ASN B C 1
ATOM 479 O O . ASN A 1 86 ? -24.257 45.381 29.743 1.00 11.48 98 ASN B O 1
ATOM 484 N N . ILE A 1 87 ? -25.599 43.566 29.626 1.00 9.66 99 ILE B N 1
ATOM 485 C CA . ILE A 1 87 ? -26.546 44.026 30.662 1.00 9.75 99 ILE B CA 1
ATOM 486 C C . ILE A 1 87 ? -25.762 44.242 31.983 1.00 10.27 99 ILE B C 1
ATOM 487 O O . ILE A 1 87 ? -25.868 45.300 32.641 1.00 11.57 99 ILE B O 1
ATOM 492 N N . ARG A 1 88 ? -24.996 43.229 32.379 1.00 12.08 100 ARG B N 1
ATOM 493 C CA . ARG A 1 88 ? -24.231 43.282 33.619 1.00 11.34 100 ARG B CA 1
ATOM 494 C C . ARG A 1 88 ? -23.101 44.323 33.555 1.00 11.18 100 ARG B C 1
ATOM 495 O O . ARG A 1 88 ? -22.771 44.937 34.594 1.00 12.26 100 ARG B O 1
ATOM 503 N N . ALA A 1 89 ? -22.469 44.519 32.401 1.00 11.55 101 ALA B N 1
ATOM 504 C CA . ALA A 1 89 ? -21.411 45.518 32.217 1.00 10.97 101 ALA B CA 1
ATOM 505 C C . ALA A 1 89 ? -21.946 46.920 32.589 1.00 10.66 101 ALA B C 1
ATOM 506 O O . ALA A 1 89 ? -21.178 4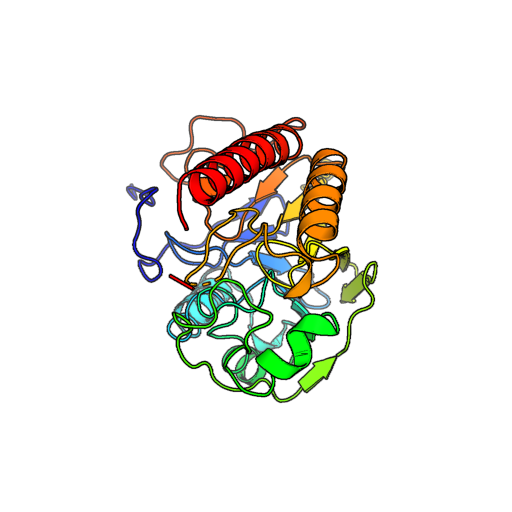7.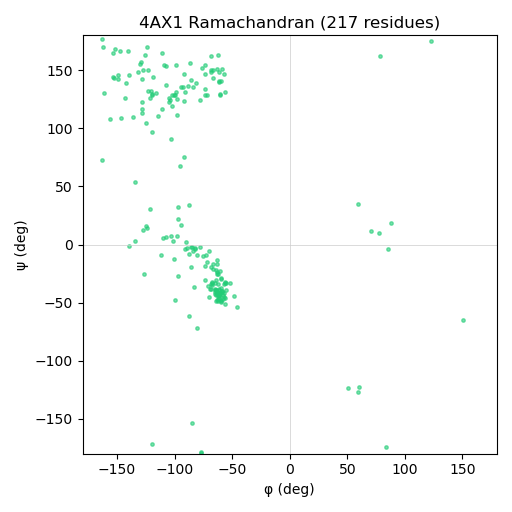789 33.031 1.00 13.21 101 ALA B O 1
ATOM 508 N N . LEU A 1 90 ? -23.234 47.161 32.310 1.00 10.16 102 LEU B N 1
ATOM 509 C CA . LEU A 1 90 ? -23.858 48.418 32.589 1.00 10.43 102 LEU B CA 1
ATOM 510 C C . LEU A 1 90 ? -24.346 48.534 34.013 1.00 10.21 102 LEU B C 1
ATOM 511 O O . LEU A 1 90 ? -24.849 49.588 34.409 1.00 11.50 102 LEU B O 1
ATOM 516 N N . GLY A 1 91 ? -24.241 47.449 34.762 1.00 11.05 103 GLY B N 1
ATOM 517 C CA . GLY A 1 91 ? -24.688 47.449 36.155 1.00 12.64 103 GLY B CA 1
ATOM 518 C C . GLY A 1 91 ? -26.121 47.098 36.373 1.00 12.16 103 GLY B C 1
ATOM 519 O O . GLY A 1 91 ? -26.669 47.361 37.461 1.00 13.39 103 GLY B O 1
ATOM 520 N N . PHE A 1 92 ? -26.744 46.460 35.362 1.00 11.58 104 PHE B N 1
ATOM 521 C CA . PHE A 1 92 ? -28.106 46.005 35.519 1.00 10.55 104 PHE B CA 1
ATOM 522 C C . PHE A 1 92 ? -28.136 44.467 35.651 1.00 11.52 104 PHE B C 1
ATOM 523 O O . PHE A 1 92 ? -27.207 43.781 35.250 1.00 13.35 104 PHE B O 1
ATOM 531 N N . ARG A 1 93 ? -29.171 43.974 36.327 1.00 12.95 105 ARG B N 1
ATOM 532 C CA . ARG A 1 93 ? -29.336 42.539 36.543 1.00 13.11 105 ARG B CA 1
ATOM 533 C C . ARG A 1 93 ? -30.318 41.934 35.571 1.00 12.96 105 ARG B C 1
ATOM 534 O O . ARG A 1 93 ? -31.470 42.421 35.473 1.00 14.56 105 ARG B O 1
ATOM 542 N N . PRO A 1 94 ? -29.912 40.844 34.891 1.00 15.30 106 PRO B N 1
ATOM 543 C CA . PRO A 1 94 ? -30.901 40.198 34.033 1.00 15.85 106 PRO B CA 1
ATOM 544 C C . PRO A 1 94 ? -32.188 39.786 34.744 1.00 15.35 106 PRO B C 1
ATOM 545 O O . PRO A 1 94 ? -33.277 39.875 34.174 1.00 16.11 106 PRO B O 1
ATOM 549 N N . GLU A 1 95 ? -32.084 39.398 36.023 1.00 16.75 107 GLU B N 1
ATOM 550 C CA . GLU A 1 95 ? -33.291 39.036 36.802 1.00 18.28 107 GLU B CA 1
ATOM 551 C C . GLU A 1 95 ? -34.275 40.190 37.004 1.00 16.67 107 GLU B C 1
ATOM 552 O O . GLU A 1 95 ? -35.434 39.948 37.339 1.00 21.44 107 GLU B O 1
ATOM 558 N N . ASP A 1 96 ? -33.838 41.436 36.800 1.00 14.96 108 ASP B N 1
ATOM 559 C CA . ASP A 1 96 ? -34.702 42.602 36.946 1.00 16.65 108 ASP B CA 1
ATOM 560 C C . ASP A 1 96 ? -35.418 42.956 35.640 1.00 16.56 108 ASP B C 1
ATOM 561 O O . ASP A 1 96 ? -36.232 43.884 35.618 1.00 16.41 108 ASP B O 1
ATOM 566 N N . VAL A 1 97 ? -35.113 42.218 34.567 1.00 15.86 109 VAL B N 1
ATOM 567 C CA . VAL A 1 97 ? -35.878 42.385 33.309 1.00 15.39 109 VAL B CA 1
ATOM 568 C C . VAL A 1 97 ? -37.239 41.745 33.548 1.00 14.41 109 VAL B C 1
ATOM 569 O O . VAL A 1 97 ? -37.298 40.557 33.982 1.00 18.47 109 VAL B O 1
ATOM 573 N N . ARG A 1 98 ? -38.304 42.483 33.266 1.00 15.08 110 ARG B N 1
ATOM 574 C CA . ARG A 1 98 ? -39.644 42.030 33.524 1.00 15.37 110 ARG B CA 1
ATOM 575 C C . ARG A 1 98 ? -40.486 41.757 32.264 1.00 14.76 110 ARG B C 1
ATOM 576 O O . ARG A 1 98 ? -41.572 41.202 32.353 1.00 15.34 110 ARG B O 1
ATOM 584 N N . ALA A 1 99 ? -39.964 42.147 31.097 1.00 12.45 111 ALA B N 1
ATOM 585 C CA . ALA A 1 99 ? -40.629 41.886 29.811 1.00 11.58 111 ALA B CA 1
ATOM 586 C C . ALA A 1 99 ? -39.543 41.811 28.742 1.00 10.54 111 ALA B C 1
ATOM 587 O O . ALA A 1 99 ? -38.578 42.550 28.788 1.00 12.01 111 ALA B O 1
ATOM 589 N N . ILE A 1 100 ? -39.744 40.906 27.773 1.00 10.67 112 ILE B N 1
ATOM 590 C CA . ILE A 1 100 ? -38.929 40.794 26.573 1.00 10.18 112 ILE B CA 1
ATOM 591 C C . ILE A 1 100 ? -39.848 41.011 25.361 1.00 10.63 112 ILE B C 1
ATOM 592 O O . ILE A 1 100 ? -40.890 40.361 25.242 1.00 11.11 112 ILE B O 1
ATOM 597 N N . VAL A 1 101 ? -39.426 41.907 24.463 1.00 9.34 113 VAL B N 1
ATOM 598 C CA . VAL A 1 101 ? -40.076 42.085 23.168 1.00 9.11 113 VAL B CA 1
ATOM 599 C C . VAL A 1 101 ? -39.005 41.892 22.085 1.00 9.42 113 VAL B C 1
ATOM 600 O O . VAL A 1 101 ? -37.817 41.804 22.377 1.00 10.07 113 VAL B O 1
ATOM 604 N N . PHE A 1 102 ? -39.451 41.819 20.815 1.00 9.46 114 PHE B N 1
ATOM 605 C CA . PHE A 1 102 ? -38.502 41.611 19.725 1.00 9.62 114 PHE B CA 1
ATOM 606 C C . PHE A 1 102 ? -39.068 42.243 18.453 1.00 9.19 114 PHE B C 1
ATOM 607 O O . PHE A 1 102 ? -40.261 42.579 18.401 1.00 9.98 114 PHE B O 1
ATOM 615 N N . SER A 1 103 ? -38.207 42.339 17.454 1.00 9.56 115 SER B N 1
ATOM 616 C CA . SER A 1 103 ? -38.549 42.917 16.174 1.00 9.51 115 SER B CA 1
ATOM 617 C C . SER A 1 103 ? -39.296 41.904 15.295 1.00 9.69 115 SER B C 1
ATOM 618 O O . SER A 1 103 ? -40.492 42.007 15.075 1.00 11.93 115 SER B O 1
ATOM 621 N N . HIS A 1 104 ? -38.593 40.900 14.806 1.00 9.03 116 HIS B N 1
ATOM 622 C CA . HIS A 1 104 ? -39.238 39.849 14.033 1.00 8.60 116 HIS B CA 1
ATOM 623 C C . HIS A 1 104 ? -38.562 38.512 14.246 1.00 9.43 116 HIS B C 1
ATOM 624 O O . HIS A 1 104 ? -37.437 38.391 14.735 1.00 10.87 116 HIS B O 1
ATOM 631 N N . GLU A 1 105 ? -39.283 37.474 13.794 1.00 10.70 117 GLU B N 1
ATOM 632 C CA . GLU A 1 105 ? -39.027 36.087 14.141 1.00 10.30 117 GLU B CA 1
ATOM 633 C C . GLU A 1 105 ? -38.025 35.376 13.233 1.00 11.22 117 GLU B C 1
ATOM 634 O O . GLU A 1 105 ? -38.169 34.152 12.977 1.00 15.87 117 GLU B O 1
ATOM 640 N N . HIS A 1 106 ? -37.036 36.075 12.732 1.00 9.97 118 HIS B N 1
ATOM 641 C CA . HIS A 1 106 ? -35.890 35.436 12.084 1.00 9.76 118 HIS B CA 1
ATOM 642 C C . HIS A 1 106 ? -34.850 35.081 13.102 1.00 10.69 118 HIS B C 1
ATOM 643 O O . HIS A 1 106 ? -34.737 35.748 14.157 1.00 11.21 118 HIS B O 1
ATOM 650 N N . PHE A 1 107 ? -34.017 34.099 12.766 1.00 11.31 119 PHE B N 1
ATOM 651 C CA . PHE A 1 107 ? -33.064 33.571 13.694 1.00 12.09 119 PHE B CA 1
ATOM 652 C C . PHE A 1 107 ? -32.026 34.584 14.148 1.00 11.72 119 PHE B C 1
ATOM 653 O O . PHE A 1 107 ? -31.456 34.405 15.242 1.00 13.21 119 PHE B O 1
ATOM 661 N N . ASP A 1 108 ? -31.767 35.633 13.369 1.00 10.76 120 ASP B N 1
ATOM 662 C CA . ASP A 1 108 ? -30.748 36.605 13.731 1.00 11.77 120 ASP B CA 1
ATOM 663 C C . ASP A 1 108 ? -31.258 37.700 14.688 1.00 9.93 120 ASP B C 1
ATOM 664 O O . ASP A 1 108 ? -30.461 38.526 15.088 1.00 11.56 120 ASP B O 1
ATOM 669 N N . HIS A 1 109 ? -32.539 37.657 15.031 1.00 9.49 121 HIS B N 1
ATOM 670 C CA . HIS A 1 109 ? -33.127 38.582 16.028 1.00 9.78 121 HIS B CA 1
ATOM 671 C C . HIS A 1 109 ? -33.874 37.903 17.165 1.00 11.06 121 HIS B C 1
ATOM 672 O O . HIS A 1 109 ? -33.952 38.460 18.265 1.00 12.81 121 HIS B O 1
ATOM 679 N N . ALA A 1 110 ? -34.384 36.693 16.927 1.00 12.04 122 ALA B N 1
ATOM 680 C CA . ALA A 1 110 ? -35.133 35.889 17.896 1.00 13.84 122 ALA B CA 1
ATOM 681 C C . ALA A 1 110 ? -34.311 34.703 18.401 1.00 14.42 122 ALA B C 1
ATOM 682 O O . ALA A 1 110 ? -34.823 33.946 19.266 1.00 17.22 122 ALA B O 1
ATOM 684 N N . GLY A 1 111 ? -33.042 34.622 18.031 1.00 13.51 123 GLY B N 1
ATOM 685 C CA . GLY A 1 111 ? -32.270 33.451 18.267 1.00 15.47 123 GLY B CA 1
ATOM 686 C C . GLY A 1 111 ? -32.022 33.123 19.715 1.00 17.51 123 GLY B C 1
ATOM 687 O O . GLY A 1 111 ? -31.939 31.936 20.054 1.00 24.66 123 GLY B O 1
ATOM 688 N N A SER A 1 112 ? -31.774 34.129 20.522 0.60 17.03 124 SER B N 1
ATOM 689 N N B SER A 1 112 ? -31.860 34.118 20.587 0.40 16.48 124 SER B N 1
ATOM 690 C CA A SER A 1 112 ? -31.471 33.869 21.908 0.60 15.38 124 SER B CA 1
ATOM 691 C CA B SER A 1 112 ? -31.582 33.834 22.019 0.40 14.70 124 SER B CA 1
ATOM 692 C C A SER A 1 112 ? -32.686 34.173 22.863 0.60 15.81 124 SER B C 1
ATOM 693 C C B SER A 1 112 ? -32.787 33.998 22.942 0.40 14.34 124 SER B C 1
ATOM 694 O O A SER A 1 112 ? -32.467 34.355 24.051 0.60 16.14 124 SER B O 1
ATOM 695 O O B SER A 1 112 ? -32.689 33.882 24.175 0.40 12.95 124 SER B O 1
ATOM 700 N N . LEU A 1 113 ? -33.953 34.248 22.358 1.00 14.98 125 LEU B N 1
ATOM 701 C CA . LEU A 1 113 ? -35.143 34.531 23.227 1.00 17.95 125 LEU B CA 1
ATOM 702 C C . LEU A 1 113 ? -35.335 33.543 24.356 1.00 14.58 125 LEU B C 1
ATOM 703 O O . LEU A 1 113 ? -35.625 33.951 25.468 1.00 16.69 125 LEU B O 1
ATOM 708 N N . ALA A 1 114 ? -35.273 32.215 24.024 1.00 17.10 126 ALA B N 1
ATOM 709 C CA . ALA A 1 114 ? -35.541 31.228 25.083 1.00 18.60 126 ALA B CA 1
ATOM 710 C C . ALA A 1 114 ? -34.487 31.311 26.208 1.00 14.63 126 ALA B C 1
ATOM 711 O O . ALA A 1 114 ? -34.817 31.229 27.393 1.00 18.69 126 ALA B O 1
ATOM 713 N N A GLU A 1 115 ? -33.230 31.470 25.741 0.50 17.11 127 GLU B N 1
ATOM 714 N N B GLU A 1 115 ? -33.226 31.473 25.846 0.50 19.60 127 GLU B N 1
ATOM 715 C CA A GLU A 1 115 ? -32.027 31.631 26.596 0.50 17.21 127 GLU B CA 1
ATOM 716 C CA B GLU A 1 115 ? -32.176 31.580 26.861 0.50 18.11 127 GLU B CA 1
ATOM 717 C C A GLU A 1 115 ? -32.176 32.824 27.541 0.50 15.12 127 GLU B C 1
ATOM 718 C C B GLU A 1 115 ? -32.342 32.857 27.677 0.50 14.81 127 GLU B C 1
ATOM 719 O O A GLU A 1 115 ? -31.837 32.728 28.718 0.50 18.78 127 GLU B O 1
ATOM 720 O O B GLU A 1 115 ? -32.233 32.865 28.917 0.50 13.68 127 GLU B O 1
ATOM 731 N N . LEU A 1 116 ? -32.622 33.963 26.986 1.00 14.95 128 LEU B N 1
ATOM 732 C CA . LEU A 1 116 ? -32.905 35.196 27.738 1.00 15.81 128 LEU B CA 1
ATOM 733 C C . LEU A 1 116 ? -34.099 35.046 28.650 1.00 14.84 128 LEU B C 1
ATOM 734 O O . LEU A 1 116 ? -34.085 35.596 29.764 1.00 15.10 128 LEU B O 1
ATOM 739 N N . GLN A 1 117 ? -35.168 34.374 28.192 1.00 15.70 129 GLN B N 1
ATOM 740 C CA . GLN A 1 117 ? -36.301 34.109 29.079 1.00 18.94 129 GLN B CA 1
ATOM 741 C C . GLN A 1 117 ? -35.886 33.338 30.325 1.00 16.62 129 GLN B C 1
ATOM 742 O O . GLN A 1 117 ? -36.356 33.656 31.403 1.00 19.08 129 GLN B O 1
ATOM 748 N N . LYS A 1 118 ? -35.062 32.285 30.173 1.00 17.28 130 LYS B N 1
ATOM 749 C CA . LYS A 1 118 ? -34.617 31.538 31.370 1.00 21.56 130 LYS B CA 1
ATOM 750 C C . LYS A 1 118 ? -33.848 32.443 32.341 1.00 20.53 130 LYS B C 1
ATOM 751 O O . LYS A 1 118 ? -34.066 32.401 33.574 1.00 24.92 130 LYS B O 1
ATOM 757 N N . ALA A 1 119 ? -32.940 33.253 31.779 1.00 23.06 131 ALA B N 1
ATOM 758 C CA . ALA A 1 119 ? -32.073 34.090 32.620 1.00 21.67 131 ALA B CA 1
ATOM 759 C C . ALA A 1 119 ? -32.817 35.199 33.380 1.00 25.62 131 ALA B C 1
ATOM 760 O O . ALA A 1 119 ? -32.425 35.608 34.493 1.00 33.05 131 ALA B O 1
ATOM 762 N N . THR A 1 120 ? -33.869 35.714 32.768 1.00 21.54 132 THR B N 1
ATOM 763 C CA . THR A 1 120 ? -34.622 36.813 33.289 1.00 20.89 132 THR B CA 1
ATOM 764 C C . THR A 1 120 ? -35.874 36.432 34.055 1.00 24.36 132 THR B C 1
ATOM 765 O O . THR A 1 120 ? -36.352 37.215 34.884 1.00 25.48 132 THR B O 1
ATOM 769 N N . GLY A 1 121 ? -36.446 35.274 33.719 1.00 20.76 133 GLY B N 1
ATOM 770 C CA . GLY A 1 121 ? -37.767 34.907 34.189 1.00 24.77 133 GLY B CA 1
ATOM 771 C C . GLY A 1 121 ? -38.896 35.709 33.566 1.00 21.03 133 GLY B C 1
ATOM 772 O O . GLY A 1 121 ? -40.040 35.627 34.020 1.00 25.53 133 GLY B O 1
ATOM 773 N N . ALA A 1 122 ? -38.599 36.469 32.504 1.00 17.67 134 ALA B N 1
ATOM 774 C CA . ALA A 1 122 ? -39.600 37.373 31.930 1.00 16.46 134 ALA B CA 1
ATOM 775 C C . ALA A 1 122 ? -40.414 36.717 30.815 1.00 14.41 134 ALA B C 1
ATOM 776 O O . ALA A 1 122 ? -39.868 35.960 30.036 1.00 16.41 134 ALA B O 1
ATOM 778 N N . PRO A 1 123 ? -41.698 37.094 30.683 1.00 14.83 135 PRO B N 1
ATOM 779 C CA . PRO A 1 123 ? -42.460 36.698 29.495 1.00 13.95 135 PRO B CA 1
ATOM 780 C C . PRO A 1 123 ? -41.924 37.367 28.227 1.00 12.93 135 PRO B C 1
ATOM 781 O O . PRO A 1 123 ? -41.402 38.484 28.274 1.00 13.82 135 PRO B O 1
ATOM 785 N N . VAL A 1 124 ? -42.100 36.648 27.108 1.00 11.84 136 VAL B N 1
ATOM 786 C CA . VAL A 1 124 ? -41.860 37.189 25.776 1.00 11.58 136 VAL B CA 1
ATOM 787 C C . VAL A 1 124 ? -43.197 37.575 25.166 1.00 11.89 136 VAL B C 1
ATOM 788 O O . VAL A 1 124 ? -44.124 36.768 25.137 1.00 14.37 136 VAL B O 1
ATOM 792 N N . TYR A 1 125 ? -43.305 38.800 24.676 1.00 11.82 137 TYR B N 1
ATOM 793 C CA . TYR A 1 125 ? -44.496 39.288 24.006 1.00 12.32 137 TYR B CA 1
ATOM 794 C C . TYR A 1 125 ? -44.328 39.096 22.498 1.00 12.63 137 TYR B C 1
ATOM 795 O O . TYR A 1 125 ? -43.278 39.456 21.945 1.00 13.67 137 TYR B O 1
ATOM 804 N N . ALA A 1 126 ? -45.380 38.606 21.833 1.00 12.88 138 ALA B N 1
ATOM 805 C CA . ALA A 1 126 ? -45.303 38.323 20.393 1.00 11.60 138 ALA B CA 1
ATOM 806 C C . ALA A 1 126 ? -46.678 38.536 19.763 1.00 14.15 138 ALA B C 1
ATOM 807 O O . ALA A 1 126 ? -47.705 38.188 20.366 1.00 16.10 138 ALA B O 1
ATOM 809 N N . ARG A 1 127 ? -46.710 39.073 18.552 1.00 12.95 139 ARG B N 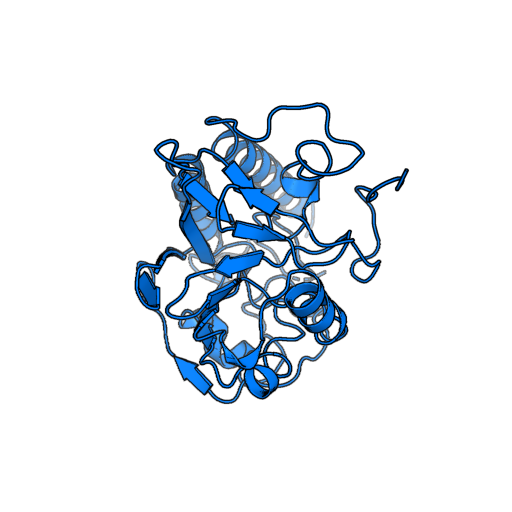1
ATOM 810 C CA . ARG A 1 127 ? -47.969 39.135 17.802 1.00 13.48 139 ARG B CA 1
ATOM 811 C C . ARG A 1 127 ? -48.345 37.743 17.280 1.00 13.08 139 ARG B C 1
ATOM 812 O O . ARG A 1 127 ? -47.501 36.878 17.052 1.00 14.23 139 ARG B O 1
ATOM 820 N N . ALA A 1 128 ? -49.653 37.557 17.066 1.00 15.45 140 ALA B N 1
ATOM 821 C CA . ALA A 1 128 ? -50.179 36.268 16.649 1.00 15.93 140 ALA B CA 1
ATOM 822 C C . ALA A 1 128 ? -49.451 35.593 15.481 1.00 14.67 140 ALA B C 1
ATOM 823 O O . ALA A 1 128 ? -49.180 34.386 15.562 1.00 17.00 140 ALA B O 1
ATOM 825 N N . PRO A 1 129 ? -49.100 36.346 14.404 1.00 15.08 141 PRO B N 1
ATOM 826 C CA . PRO A 1 129 ? -48.446 35.649 13.274 1.00 15.19 141 PRO B CA 1
ATOM 827 C C . PRO A 1 129 ? -47.008 35.149 13.506 1.00 13.83 141 PRO B C 1
ATOM 828 O O . PRO A 1 129 ? -46.453 34.490 12.606 1.00 16.34 141 PRO B O 1
ATOM 832 N N . ALA A 1 130 ? -46.408 35.477 14.665 1.00 13.03 142 ALA B N 1
ATOM 833 C CA . ALA A 1 130 ? -45.069 34.973 15.025 1.00 12.72 142 ALA B CA 1
ATOM 834 C C . ALA A 1 130 ? -45.075 33.804 16.003 1.00 13.78 142 ALA B C 1
ATOM 835 O O . ALA A 1 130 ? -44.062 33.157 16.180 1.00 14.87 142 ALA B O 1
ATOM 837 N N . ILE A 1 131 ? -46.230 33.546 16.616 1.00 13.69 143 ILE B N 1
ATOM 838 C CA . ILE A 1 131 ? -46.270 32.598 17.732 1.00 15.76 143 ILE B CA 1
ATOM 839 C C . ILE A 1 131 ? -45.870 31.171 17.347 1.00 14.28 143 ILE B C 1
ATOM 840 O O . ILE A 1 131 ? -45.044 30.553 18.031 1.00 16.40 143 ILE B O 1
ATOM 845 N N . ASP A 1 132 ? -46.427 30.627 16.265 1.00 16.15 144 ASP B N 1
ATOM 846 C CA . ASP A 1 132 ? -46.042 29.266 15.864 1.00 17.22 144 ASP B CA 1
ATOM 847 C C . ASP A 1 132 ? -44.522 29.134 15.568 1.00 14.34 144 ASP B C 1
ATOM 848 O O . ASP A 1 132 ? -43.894 28.137 15.896 1.00 16.94 144 ASP B O 1
ATOM 853 N N . THR A 1 133 ? -43.917 30.156 14.965 1.00 14.00 145 THR B N 1
ATOM 854 C CA . THR A 1 133 ? -42.490 30.173 14.714 1.00 13.17 145 THR B CA 1
ATOM 855 C C . THR A 1 133 ? -41.710 30.120 16.014 1.00 12.93 145 THR B C 1
ATOM 856 O O . THR A 1 133 ? -40.709 29.399 16.123 1.00 15.14 145 THR B O 1
ATOM 860 N N . LEU A 1 134 ? -42.167 30.901 16.990 1.00 13.68 146 LEU B N 1
ATOM 861 C CA . LEU A 1 134 ? -41.474 30.909 18.281 1.00 13.58 146 LEU B CA 1
ATOM 862 C C . LEU A 1 134 ? -41.592 29.557 19.003 1.00 14.61 146 LEU B C 1
ATOM 863 O O . LEU A 1 134 ? -40.649 29.129 19.676 1.00 17.32 146 LEU B O 1
ATOM 868 N N A LYS A 1 135 ? -42.737 28.898 18.857 0.50 15.18 147 LYS B N 1
ATOM 869 N N B LYS A 1 135 ? -42.740 28.902 18.861 0.50 15.19 147 LYS B N 1
ATOM 870 C CA A LYS A 1 135 ? -42.967 27.587 19.498 0.50 16.15 147 LYS B CA 1
ATOM 871 C CA B LYS A 1 135 ? -42.970 27.586 19.495 0.50 16.16 147 LYS B CA 1
ATOM 872 C C A LYS A 1 135 ? -42.202 26.454 18.810 0.50 18.77 147 LYS B C 1
ATOM 873 C C B LYS A 1 135 ? -42.191 26.461 18.812 0.50 18.80 147 LYS B C 1
ATOM 874 O O A LYS A 1 135 ? -41.776 25.500 19.468 0.50 21.10 147 LYS B O 1
ATOM 875 O O B LYS A 1 135 ? -41.745 25.520 19.474 0.50 21.15 147 LYS B O 1
ATOM 886 N N . ARG A 1 136 ? -42.055 26.538 17.485 1.00 17.42 148 ARG B N 1
ATOM 887 C CA . ARG A 1 136 ? -41.286 25.523 16.694 1.00 20.41 148 ARG B CA 1
ATOM 888 C C . ARG A 1 136 ? -39.768 25.761 16.699 1.00 17.81 148 ARG B C 1
ATOM 889 O O . ARG A 1 136 ? -38.971 24.810 16.548 1.00 22.78 148 ARG B O 1
ATOM 897 N N . GLY A 1 137 ? -39.369 27.037 16.781 1.00 17.62 149 GLY B N 1
ATOM 898 C CA . GLY A 1 137 ? -37.989 27.428 16.545 1.00 16.21 149 GLY B CA 1
ATOM 899 C C . GLY A 1 137 ? -37.565 27.497 15.068 1.00 15.38 149 GLY B C 1
ATOM 900 O O . GLY A 1 137 ? -36.361 27.603 14.761 1.00 15.21 149 GLY B O 1
ATOM 901 N N . LEU A 1 138 ? -38.575 27.398 14.182 1.00 15.25 150 LEU B N 1
ATOM 902 C CA . LEU A 1 138 ? -38.402 27.484 12.719 1.00 13.68 150 LEU B CA 1
ATOM 903 C C . LEU A 1 138 ? -39.685 28.086 12.177 1.00 13.33 150 LEU B C 1
ATOM 904 O O . LEU A 1 138 ? -40.785 27.858 12.723 1.00 13.71 150 LEU B O 1
ATOM 909 N N . PRO A 1 139 ? -39.561 28.876 11.111 1.00 13.46 151 PRO B N 1
ATOM 910 C CA . PRO A 1 139 ? -40.766 29.395 10.462 1.00 13.48 151 PRO B CA 1
ATOM 911 C C . PRO A 1 139 ? -41.465 28.377 9.586 1.00 14.30 151 PRO B C 1
ATOM 912 O O . PRO A 1 139 ? -40.999 27.255 9.429 1.00 16.12 151 PRO B O 1
ATOM 916 N N . ASP A 1 140 ? -42.543 28.824 8.950 1.00 14.91 152 ASP B N 1
ATOM 917 C CA . ASP A 1 140 ? -43.142 28.066 7.878 1.00 16.04 152 ASP B CA 1
ATOM 918 C C . ASP A 1 140 ? -43.115 28.911 6.577 1.00 13.84 152 ASP B C 1
ATOM 919 O O . ASP A 1 140 ? -42.483 29.957 6.527 1.00 13.51 152 ASP B O 1
ATOM 924 N N . ARG A 1 141 ? -43.791 28.411 5.529 1.00 15.06 153 ARG B N 1
ATOM 925 C CA . ARG A 1 141 ? -43.720 29.044 4.196 1.00 14.92 153 ARG B CA 1
ATOM 926 C C . ARG A 1 141 ? -44.284 30.476 4.164 1.00 13.71 153 ARG B C 1
ATOM 927 O O . ARG A 1 141 ? -44.006 31.176 3.194 1.00 15.50 153 ARG B O 1
ATOM 935 N N . THR A 1 142 ? -45.020 30.929 5.198 1.00 13.68 154 THR B N 1
ATOM 936 C CA . THR A 1 142 ? -45.445 32.316 5.275 1.00 14.48 154 THR B CA 1
ATOM 937 C C . THR A 1 142 ? -44.247 33.292 5.375 1.00 13.00 154 THR B C 1
ATOM 938 O O . THR A 1 142 ? -44.371 34.463 5.022 1.00 14.22 154 THR B O 1
ATOM 942 N N . ASP A 1 143 ? -43.110 32.833 5.880 1.00 12.58 155 ASP B N 1
ATOM 943 C CA . ASP A 1 143 ? -41.888 33.628 5.940 1.00 12.42 155 ASP B CA 1
ATOM 944 C C . ASP A 1 143 ? -41.244 33.657 4.564 1.00 11.97 155 ASP B C 1
ATOM 945 O O . ASP A 1 143 ? -40.903 32.593 4.020 1.00 12.26 155 ASP B O 1
ATOM 950 N N . PRO A 1 144 ? -40.993 34.870 4.018 1.00 10.05 156 PRO B N 1
ATOM 951 C CA . PRO A 1 144 ? -40.201 34.935 2.758 1.00 11.08 156 PRO B CA 1
ATOM 952 C C . PRO A 1 144 ? -38.877 34.207 2.760 1.00 12.20 156 PRO B C 1
ATOM 953 O O . PRO A 1 144 ? -38.427 33.713 1.709 1.00 13.35 156 PRO B O 1
ATOM 957 N N . ASN A 1 145 ? -38.236 34.194 3.925 1.00 12.18 157 ASN B N 1
ATOM 958 C CA . ASN A 1 145 ? -36.905 33.628 4.086 1.00 13.32 157 ASN B CA 1
ATOM 959 C C . ASN A 1 145 ? -36.945 32.167 4.632 1.00 11.60 157 ASN B C 1
ATOM 960 O O . ASN A 1 145 ? -35.939 31.643 5.100 1.00 15.92 157 ASN B O 1
ATOM 965 N N . PHE A 1 146 ? -38.079 31.484 4.456 1.00 13.63 158 PHE B N 1
ATOM 966 C CA . PHE A 1 146 ? -38.308 30.119 4.991 1.00 13.73 158 PHE B CA 1
ATOM 967 C C . PHE A 1 146 ? -37.153 29.180 4.747 1.00 13.62 158 PHE B C 1
ATOM 968 O O . PHE A 1 146 ? -36.630 28.557 5.683 1.00 17.64 158 PHE B O 1
ATOM 976 N N . GLU A 1 147 ? -36.714 29.043 3.502 1.00 14.66 159 GLU B N 1
ATOM 977 C CA . GLU A 1 147 ? -35.725 27.990 3.209 1.00 17.14 159 GLU B CA 1
ATOM 978 C C . GLU A 1 147 ? -34.310 28.235 3.744 1.00 16.49 159 GLU B C 1
ATOM 979 O O . GLU A 1 147 ? -33.536 27.300 3.836 1.00 24.60 159 GLU B O 1
ATOM 985 N N . VAL A 1 148 ? -34.024 29.467 4.141 1.00 15.81 160 VAL B N 1
ATOM 986 C CA . VAL A 1 148 ? -32.735 29.824 4.719 1.00 17.18 160 VAL B CA 1
ATOM 987 C C . VAL A 1 148 ? -32.777 29.991 6.252 1.00 15.70 160 VAL B C 1
ATOM 988 O O . VAL A 1 148 ? -31.762 30.338 6.881 1.00 19.39 160 VAL B O 1
ATOM 992 N N . ALA A 1 149 ? -33.899 29.656 6.864 1.00 13.17 161 ALA B N 1
ATOM 993 C CA . ALA A 1 149 ? -34.002 29.722 8.323 1.00 12.70 161 ALA B CA 1
ATOM 994 C C . ALA A 1 149 ? -32.997 28.778 8.997 1.00 13.79 161 ALA B C 1
ATOM 995 O O . ALA A 1 149 ? -32.710 27.678 8.514 1.00 18.22 161 ALA B O 1
ATOM 997 N N A GLU A 1 150 ? -32.387 29.227 10.088 0.70 13.26 162 GLU B N 1
ATOM 998 N N B GLU A 1 150 ? -32.593 29.187 10.178 0.30 12.14 162 GLU B N 1
ATOM 999 C CA A GLU A 1 150 ? -31.598 28.358 10.988 0.70 14.52 162 GLU B CA 1
ATOM 1000 C CA B GLU A 1 150 ? -31.808 28.329 11.008 0.30 13.85 162 GLU B CA 1
ATOM 1001 C C A GLU A 1 150 ? -32.462 28.038 12.206 0.70 14.03 162 GLU B C 1
ATOM 1002 C C B GLU A 1 150 ?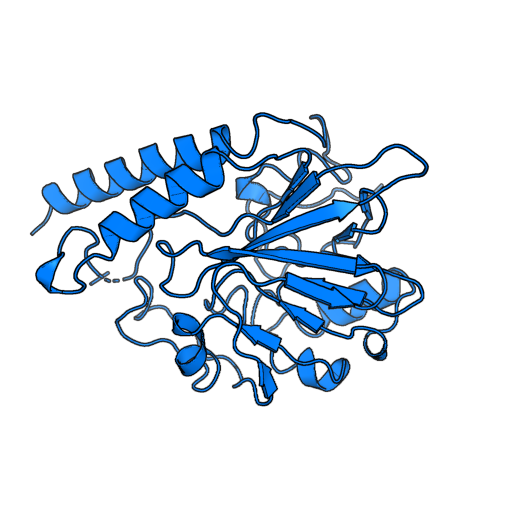 -32.590 28.006 12.241 0.30 13.50 162 GLU B C 1
ATOM 1003 O O A GL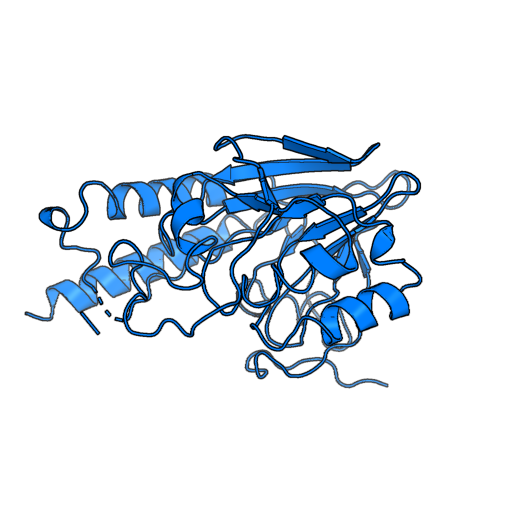U A 1 150 ? -33.188 28.901 12.670 0.70 12.53 162 GLU B O 1
ATOM 1004 O O B GLU A 1 150 ? -33.423 28.789 12.692 0.30 12.70 162 GLU B O 1
ATOM 1015 N N . PRO A 1 151 ? -32.359 26.812 12.775 1.00 14.00 163 PRO B N 1
ATOM 1016 C CA . PRO A 1 151 ? -33.182 26.404 13.897 1.00 14.92 163 PRO B CA 1
ATOM 1017 C C . PRO A 1 151 ? -32.798 27.134 15.200 1.00 14.93 163 PRO B C 1
ATOM 1018 O O . PRO A 1 151 ? -31.602 27.338 15.447 1.00 22.12 163 PRO B O 1
ATOM 1022 N N A VAL A 1 152 ? -33.828 27.520 15.973 0.50 14.51 164 VAL B N 1
ATOM 1023 N N B VAL A 1 152 ? -33.780 27.425 16.023 0.50 13.35 164 VAL B N 1
ATOM 1024 C CA A VAL A 1 152 ? -33.796 28.306 17.250 0.50 15.13 164 VAL B CA 1
ATOM 1025 C CA B VAL A 1 152 ? -33.502 28.028 17.292 0.50 14.42 164 VAL B CA 1
ATOM 1026 C C A VAL A 1 152 ? -34.287 27.397 18.367 0.50 15.25 164 VAL B C 1
ATOM 1027 C C B VAL A 1 152 ? -34.448 27.495 18.425 0.50 15.17 164 VAL B C 1
ATOM 1028 O O A VAL A 1 152 ? -34.895 26.398 18.029 0.50 12.94 164 VAL B O 1
ATOM 1029 O O B VAL A 1 152 ? -35.550 26.880 18.227 0.50 12.21 164 VAL B O 1
ATOM 1036 N N . ALA A 1 153 ? -34.006 27.707 19.651 1.00 16.75 165 ALA B N 1
ATOM 1037 C CA . ALA A 1 153 ? -34.727 27.115 20.794 1.00 17.62 165 ALA B CA 1
ATOM 1038 C C . ALA A 1 153 ? -36.165 27.630 20.924 1.00 17.38 165 ALA B C 1
ATOM 1039 O O . ALA A 1 153 ? -36.367 28.863 20.838 1.00 16.59 165 ALA B O 1
ATOM 1041 N N . PRO A 1 154 ? -37.183 26.749 21.120 1.00 16.81 166 PRO B N 1
ATOM 1042 C CA . PRO A 1 154 ? -38.525 27.221 21.354 1.00 16.76 166 PRO B CA 1
ATOM 1043 C C . PRO A 1 154 ? -38.608 28.106 22.569 1.00 16.26 166 PRO B C 1
ATOM 1044 O O . PRO A 1 154 ? -37.916 27.904 23.576 1.00 16.81 166 PRO B O 1
ATOM 1048 N N . VAL A 1 155 ? -39.634 29.056 22.473 1.00 16.55 168 VAL B N 1
ATOM 1049 C CA . VAL A 1 155 ? -39.962 29.924 23.605 1.00 16.91 168 VAL B CA 1
ATOM 1050 C C . VAL A 1 155 ? -41.138 29.377 24.359 1.00 20.13 168 VAL B C 1
ATOM 1051 O O . VAL A 1 155 ? -42.199 29.280 23.800 1.00 20.98 168 VAL B O 1
ATOM 1055 N N . ALA A 1 156 ? -40.977 29.166 25.677 1.00 21.06 169 ALA B N 1
ATOM 1056 C CA . ALA A 1 156 ? -41.989 28.433 26.492 1.00 22.03 169 ALA B CA 1
ATOM 1057 C C . ALA A 1 156 ? -43.184 29.304 26.998 1.00 18.93 169 ALA B C 1
ATOM 1058 O O . ALA A 1 156 ? -44.325 28.820 27.098 1.00 25.36 169 ALA B O 1
ATOM 1060 N N . ASN A 1 157 ? -42.870 30.565 27.354 1.00 16.85 170 ASN B N 1
ATOM 1061 C CA . ASN A 1 157 ? -43.831 31.510 27.914 1.00 20.30 170 ASN B CA 1
ATOM 1062 C C . ASN A 1 157 ? -43.992 32.747 27.049 1.00 15.06 170 ASN B C 1
ATOM 1063 O O . ASN A 1 157 ? -43.261 33.713 27.186 1.00 16.62 170 ASN B O 1
ATOM 1068 N N . ILE A 1 158 ? -45.029 32.703 26.226 1.00 18.52 171 ILE B N 1
ATOM 1069 C CA . ILE A 1 158 ? -45.351 33.775 25.270 1.00 18.27 171 ILE B CA 1
ATOM 1070 C C . ILE A 1 158 ? -46.699 34.389 25.625 1.00 19.11 171 ILE B C 1
ATOM 1071 O O . ILE A 1 158 ? -47.680 33.656 25.874 1.00 23.49 171 ILE B O 1
ATOM 1076 N N . VAL A 1 159 ? -46.726 35.712 25.692 1.00 17.24 172 VAL B N 1
ATOM 1077 C CA . VAL A 1 159 ? -47.938 36.491 25.880 1.00 18.93 172 VAL B CA 1
ATOM 1078 C C . VAL A 1 159 ? -48.271 37.074 24.516 1.00 15.87 172 VAL B C 1
ATOM 1079 O O . VAL A 1 159 ? -47.444 37.708 23.853 1.00 16.28 172 VAL B O 1
ATOM 1083 N N . THR A 1 160 ? -49.484 36.786 24.072 1.00 17.08 173 THR B N 1
ATOM 1084 C CA . THR A 1 160 ? -49.936 37.287 22.774 1.00 17.50 173 THR B CA 1
ATOM 1085 C C . THR A 1 160 ? -50.229 38.780 22.885 1.00 19.07 173 THR B C 1
ATOM 1086 O O . THR A 1 160 ? -51.021 39.219 23.715 1.00 24.09 173 THR B O 1
ATOM 1090 N N A LEU A 1 161 ? -49.639 39.521 21.965 0.70 17.85 174 LEU B N 1
ATOM 1091 N N B LEU A 1 161 ? -49.524 39.578 22.101 0.30 18.19 174 LEU B N 1
ATOM 1092 C CA A LEU A 1 161 ? -49.590 40.972 21.907 0.70 20.07 174 LEU B CA 1
ATOM 1093 C CA B LEU A 1 161 ? -49.749 41.008 22.087 0.30 20.75 174 LEU B CA 1
ATOM 1094 C C A LEU A 1 161 ? -50.531 41.452 20.818 0.70 20.79 174 LEU B C 1
ATOM 1095 C C B LEU A 1 161 ? -50.700 41.301 20.948 0.30 20.59 174 LEU B C 1
ATOM 1096 O O A LEU A 1 161 ? -50.350 41.049 19.656 0.70 16.54 174 LEU B O 1
ATOM 1097 O O B LEU A 1 161 ? -50.759 40.585 19.945 0.30 21.77 174 LEU B O 1
ATOM 1106 N N . ALA A 1 162 ? -51.467 42.351 21.152 1.00 21.53 175 ALA B N 1
ATOM 1107 C CA . ALA A 1 162 ? -52.318 42.949 20.146 1.00 20.84 175 ALA B CA 1
ATOM 1108 C C . ALA A 1 162 ? -51.470 43.817 19.269 1.00 20.05 175 ALA B C 1
ATOM 1109 O O . ALA A 1 162 ? -50.412 44.318 19.663 1.00 23.55 175 ALA B O 1
ATOM 1111 N N . ASP A 1 163 ? -51.976 44.030 18.072 1.00 22.92 176 ASP B N 1
ATOM 1112 C CA . ASP A 1 163 ? -51.231 44.682 17.047 1.00 24.73 176 ASP B CA 1
ATOM 1113 C C . ASP A 1 163 ? -50.883 46.136 17.375 1.00 22.46 176 ASP B C 1
ATOM 1114 O O . ASP A 1 163 ? -49.855 46.590 16.851 1.00 27.74 176 ASP B O 1
ATOM 1119 N N . ASP A 1 164 ? -51.624 46.817 18.287 1.00 23.63 177 ASP B N 1
ATOM 1120 C CA . ASP A 1 164 ? -51.281 48.163 18.830 1.00 21.94 177 ASP B CA 1
ATOM 1121 C C . ASP A 1 164 ? -51.136 48.140 20.405 1.00 23.38 177 ASP B C 1
ATOM 1122 O O . ASP A 1 164 ? -51.380 49.133 21.133 1.00 23.82 177 ASP B O 1
ATOM 1127 N N . GLY A 1 165 ? -50.718 47.006 20.910 1.00 19.94 178 GLY B N 1
ATOM 1128 C CA . GLY A 1 165 ? -50.572 46.795 22.334 1.00 18.18 178 GLY B CA 1
ATOM 1129 C C . GLY A 1 165 ? -49.458 47.605 22.986 1.00 15.88 178 GLY B C 1
ATOM 1130 O O . GLY A 1 165 ? -48.533 48.072 22.323 1.00 18.38 178 GLY B O 1
ATOM 1131 N N . VAL A 1 166 ? -49.532 47.730 24.303 1.00 14.79 179 VAL B N 1
ATOM 1132 C CA . VAL A 1 166 ? -48.529 48.444 25.068 1.00 14.73 179 VAL B CA 1
ATOM 1133 C C . VAL A 1 166 ? -48.003 47.443 26.117 1.00 15.59 179 VAL B C 1
ATOM 1134 O O . VAL A 1 166 ? -48.794 46.802 26.869 1.00 17.98 179 VAL B O 1
ATOM 1138 N N . VAL A 1 167 ? -46.698 47.383 26.206 1.00 13.47 180 VAL B N 1
ATOM 1139 C CA . VAL A 1 167 ? -45.970 46.583 27.189 1.00 13.43 180 VAL B CA 1
ATOM 1140 C C . VAL A 1 167 ? -45.494 47.544 28.291 1.00 13.51 180 VAL B C 1
ATOM 1141 O O . VAL A 1 167 ? -44.729 48.461 28.014 1.00 15.03 180 VAL B O 1
ATOM 1145 N N . SER A 1 168 ? -45.963 47.298 29.528 1.00 17.21 181 SER B N 1
ATOM 1146 C CA . SER A 1 168 ? -45.731 48.209 30.645 1.00 17.71 181 SER B CA 1
ATOM 1147 C C . SER A 1 168 ? -44.977 47.477 31.754 1.00 18.28 181 SER B C 1
ATOM 1148 O O . SER A 1 168 ? -45.340 46.331 32.110 1.00 20.97 181 SER B O 1
ATOM 1151 N N . VAL A 1 169 ? -43.925 48.133 32.253 1.00 16.97 182 VAL B N 1
ATOM 1152 C CA . VAL A 1 169 ? -43.159 47.671 33.398 1.00 16.45 182 VAL B CA 1
ATOM 1153 C C . VAL A 1 169 ? -42.925 48.897 34.257 1.00 16.79 182 VAL B C 1
ATOM 1154 O O . VAL A 1 169 ? -42.174 49.794 33.902 1.00 17.16 182 VAL B O 1
ATOM 1158 N N . GLY A 1 170 ? -43.569 48.950 35.398 1.00 22.29 183 GLY B N 1
ATOM 1159 C CA . GLY A 1 170 ? -43.478 50.149 36.197 1.00 22.72 183 GLY B CA 1
ATOM 1160 C C . GLY A 1 170 ? -43.773 51.413 35.398 1.00 20.49 183 GLY B C 1
ATOM 1161 O O . GLY A 1 170 ? -44.860 51.540 34.833 1.00 26.08 183 GLY B O 1
ATOM 1162 N N . PRO A 1 171 ? -42.823 52.377 35.372 1.00 21.33 184 PRO B N 1
ATOM 1163 C CA . PRO A 1 171 ? -43.086 53.614 34.618 1.00 22.01 184 PRO B CA 1
ATOM 1164 C C . PRO A 1 171 ? -42.820 53.491 33.105 1.00 19.11 184 PRO B C 1
ATOM 1165 O O . PRO A 1 171 ? -43.081 54.445 32.374 1.00 22.68 184 PRO B O 1
ATOM 1169 N N . LEU A 1 172 ? -42.331 52.342 32.664 1.00 15.64 185 LEU B N 1
ATOM 1170 C CA . LEU A 1 172 ? -41.996 52.133 31.260 1.00 13.62 185 LEU B CA 1
ATOM 1171 C C . LEU A 1 172 ? -43.220 51.688 30.484 1.00 14.41 185 LEU B C 1
ATOM 1172 O O . LEU A 1 172 ? -44.033 50.884 30.947 1.00 15.62 185 LEU B O 1
ATOM 1177 N N . ALA A 1 173 ? -43.316 52.188 29.269 1.00 13.90 186 ALA B N 1
ATOM 1178 C CA . ALA A 1 173 ? -44.436 51.845 28.351 1.00 13.64 186 ALA B CA 1
ATOM 1179 C C . ALA A 1 173 ? -43.937 51.822 26.913 1.00 12.57 186 ALA B C 1
ATOM 1180 O O . ALA A 1 173 ? -43.572 52.865 26.345 1.00 13.77 186 ALA B O 1
ATOM 1182 N N . LEU A 1 174 ? -43.854 50.613 26.359 1.00 12.44 187 LEU B N 1
ATOM 1183 C CA . LEU A 1 174 ? -43.430 50.417 24.973 1.00 11.80 187 LEU B CA 1
ATOM 1184 C C . LEU A 1 174 ? -44.674 50.084 24.135 1.00 11.55 187 LEU B C 1
ATOM 1185 O O . LEU A 1 174 ? -45.423 49.137 24.442 1.00 12.92 187 LEU B O 1
ATOM 1190 N N . THR A 1 175 ? -44.873 50.851 23.060 1.00 10.76 188 THR B N 1
ATOM 1191 C CA . THR A 1 175 ? -46.034 50.689 22.169 1.00 11.96 188 THR B CA 1
ATOM 1192 C C . THR A 1 175 ? -45.633 49.949 20.900 1.00 10.55 188 THR B C 1
ATOM 1193 O O . THR A 1 175 ? -44.653 50.293 20.239 1.00 10.51 188 THR B O 1
ATOM 1197 N N . ALA A 1 176 ? -46.396 48.904 20.594 1.00 11.69 189 ALA B N 1
ATOM 1198 C CA . ALA A 1 176 ? -46.220 48.092 19.372 1.00 11.00 189 ALA B CA 1
ATOM 1199 C C . ALA A 1 176 ? -46.872 48.760 18.172 1.00 12.54 189 ALA B C 1
ATOM 1200 O O . ALA A 1 176 ? -48.000 49.265 18.249 1.00 13.93 189 ALA B O 1
ATOM 1202 N N . VAL A 1 177 ? -46.166 48.698 17.058 1.00 11.02 190 VAL B N 1
ATOM 1203 C CA . VAL A 1 177 ? -46.641 49.124 15.749 1.00 11.61 190 VAL B CA 1
ATOM 1204 C C . VAL A 1 177 ? -46.452 47.910 14.828 1.00 11.80 190 VAL B C 1
ATOM 1205 O O . VAL A 1 177 ? -45.325 47.624 14.396 1.00 10.91 190 VAL B O 1
ATOM 1209 N N . ALA A 1 178 ? -47.538 47.207 14.499 1.00 12.48 191 ALA B N 1
ATOM 1210 C CA . ALA A 1 178 ? -47.415 46.001 13.662 1.00 10.63 191 ALA B CA 1
ATOM 1211 C C . ALA A 1 178 ? -46.713 46.361 12.359 1.00 10.72 191 ALA B C 1
ATOM 1212 O O . ALA A 1 178 ? -47.113 47.350 11.712 1.00 12.95 191 ALA B O 1
ATOM 1214 N N . SER A 1 179 ? -45.681 45.595 11.934 1.00 10.17 193 SER B N 1
ATOM 1215 C CA . SER A 1 179 ? -44.868 45.897 10.781 1.00 9.45 193 SER B CA 1
ATOM 1216 C C . SER A 1 179 ? -44.630 44.671 9.897 1.00 9.51 193 SER B C 1
ATOM 1217 O O . SER A 1 179 ? -43.491 44.354 9.566 1.00 11.75 193 SER B O 1
ATOM 1220 N N . PRO A 1 180 ? -45.726 43.993 9.478 1.00 9.47 194 PRO B N 1
ATOM 1221 C CA . PRO A 1 180 ? -45.543 42.861 8.567 1.00 9.84 194 PRO B CA 1
ATOM 1222 C C . PRO A 1 180 ? -44.937 43.271 7.230 1.00 9.93 194 PRO B C 1
ATOM 1223 O O . PRO A 1 180 ? -45.189 44.391 6.721 1.00 11.56 194 PRO B O 1
ATOM 1227 N N . GLY A 1 181 ? -44.205 42.343 6.619 1.00 10.27 195 GLY B N 1
ATOM 1228 C CA . GLY A 1 181 ? -43.688 42.521 5.273 1.00 10.98 195 GLY B CA 1
ATOM 1229 C C . GLY A 1 181 ? -42.392 41.762 5.097 1.00 10.54 195 GLY B C 1
ATOM 1230 O O . GLY A 1 181 ? -42.299 40.809 4.337 1.00 12.76 195 GLY B O 1
ATOM 1231 N N . HIS A 1 182 ? -41.362 42.172 5.832 1.00 10.04 196 HIS B N 1
ATOM 1232 C CA . HIS A 1 182 ? -40.123 41.403 5.881 1.00 9.25 196 HIS B CA 1
ATOM 1233 C C . HIS A 1 182 ? -40.424 39.999 6.456 1.00 9.60 196 HIS B C 1
ATOM 1234 O O . HIS A 1 182 ? -39.855 39.004 6.028 1.00 11.29 196 HIS B O 1
ATOM 1241 N N . THR A 1 183 ? -41.323 39.947 7.447 1.00 11.16 197 THR B N 1
ATOM 1242 C CA . THR A 1 183 ? -41.912 38.705 7.960 1.00 10.87 197 THR B CA 1
ATOM 1243 C C . THR A 1 183 ? -43.407 38.912 8.270 1.00 10.21 197 THR B C 1
ATOM 1244 O O . THR A 1 183 ? -43.861 40.069 8.412 1.00 10.81 197 THR B O 1
ATOM 1248 N N . PRO A 1 184 ? -44.155 37.819 8.474 1.00 11.25 198 PRO B N 1
ATOM 1249 C CA . PRO A 1 184 ? -45.547 38.018 8.903 1.00 11.79 198 PRO B CA 1
ATOM 1250 C C . PRO A 1 184 ? -45.737 38.662 10.275 1.00 11.57 198 PRO B C 1
ATOM 1251 O O . PRO A 1 184 ? -46.719 39.355 10.493 1.00 11.88 198 PRO B O 1
ATOM 1255 N N . GLY A 1 185 ? -44.834 38.377 11.198 1.00 11.56 199 GLY B N 1
ATOM 1256 C CA . GLY A 1 185 ? -44.993 38.738 12.589 1.00 11.61 199 GLY B CA 1
ATOM 1257 C C . GLY A 1 185 ? -44.239 39.952 13.063 1.00 10.07 199 GLY B C 1
ATOM 1258 O O . GLY A 1 185 ? -44.262 40.285 14.271 1.00 12.80 199 GLY B O 1
ATOM 1259 N N . GLY A 1 186 ? -43.538 40.641 12.172 1.00 10.82 200 GLY B N 1
ATOM 1260 C CA . GLY A 1 186 ? -42.666 41.749 12.576 1.00 12.22 200 GLY B CA 1
ATOM 1261 C C . GLY A 1 186 ? -43.407 42.874 13.250 1.00 9.94 200 GLY B C 1
ATOM 1262 O O . GLY A 1 186 ? -44.559 43.195 12.927 1.00 10.06 200 GLY B O 1
ATOM 1263 N N . THR A 1 187 ? -42.721 43.527 14.156 1.00 9.22 201 THR B N 1
ATOM 1264 C CA . THR A 1 187 ? -43.259 44.627 14.942 1.00 9.30 201 THR B CA 1
ATOM 1265 C C . THR A 1 187 ? -42.187 45.700 15.147 1.00 8.67 201 THR B C 1
ATOM 1266 O O . THR A 1 187 ? -41.018 45.376 15.401 1.00 10.83 201 THR B O 1
ATOM 1270 N N . SER A 1 188 ? -42.589 46.966 15.048 1.00 9.53 202 SER B N 1
ATOM 1271 C CA . SER A 1 188 ? -41.766 48.111 15.447 1.00 9.18 202 SER B CA 1
ATOM 1272 C C . SER A 1 188 ? -42.199 48.551 16.843 1.00 9.12 202 SER B C 1
ATOM 1273 O O . SER A 1 188 ? -43.366 48.306 17.243 1.00 10.28 202 SER B O 1
ATOM 1276 N N . TRP A 1 189 ? -41.302 49.182 17.569 1.00 8.37 203 TRP B N 1
ATOM 1277 C CA . TRP A 1 189 ? -41.574 49.569 18.942 1.00 8.72 203 TRP B CA 1
ATOM 1278 C C . TRP A 1 189 ? -41.259 51.028 19.144 1.00 8.50 203 TRP B C 1
ATOM 1279 O O . TRP A 1 189 ? -40.284 51.548 18.603 1.00 9.03 203 TRP B O 1
ATOM 1290 N N . THR A 1 190 ? -42.075 51.728 19.954 1.00 9.06 204 THR B N 1
ATOM 1291 C CA . THR A 1 190 ? -41.795 53.130 20.250 1.00 9.29 204 THR B CA 1
ATOM 1292 C C . THR A 1 190 ? -42.073 53.468 21.724 1.00 8.67 204 THR B C 1
ATOM 1293 O O . THR A 1 190 ? -42.942 52.864 22.345 1.00 10.38 204 THR B O 1
ATOM 1297 N N . TRP A 1 191 ? -41.249 54.379 22.248 1.00 8.78 205 TRP B N 1
ATOM 1298 C CA . TRP A 1 191 ? -41.339 54.804 23.666 1.00 8.74 205 TRP B CA 1
ATOM 1299 C C . TR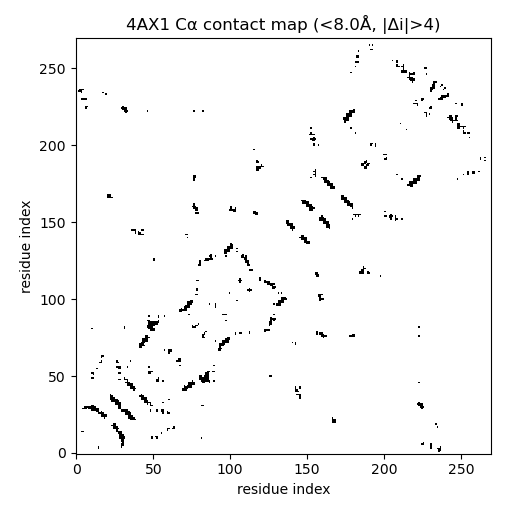P A 1 191 ? -40.613 56.091 23.856 1.00 9.47 205 TRP B C 1
ATOM 1300 O O . TRP A 1 191 ? -39.901 56.539 22.943 1.00 10.52 205 TRP B O 1
ATOM 1311 N N . ARG A 1 192 ? -40.760 56.729 25.039 1.00 11.02 206 ARG B N 1
ATOM 1312 C CA . ARG A 1 192 ? -40.054 57.951 25.345 1.00 11.15 206 ARG B CA 1
ATOM 1313 C C . ARG A 1 192 ? -38.947 57.662 26.367 1.00 9.15 206 ARG B C 1
ATOM 1314 O O . ARG A 1 192 ? -39.184 56.951 27.349 1.00 12.99 206 ARG B O 1
ATOM 1322 N N . SER A 1 193 ? -37.776 58.259 26.143 1.00 9.73 207 SER B N 1
ATOM 1323 C CA . SER A 1 193 ? -36.667 58.275 27.094 1.00 10.46 207 SER B CA 1
ATOM 1324 C C . SER A 1 193 ? -36.248 59.711 27.369 1.00 12.82 207 SER B C 1
ATOM 1325 O O . SER A 1 193 ? -36.218 60.533 26.470 1.00 12.91 207 SER B O 1
ATOM 1328 N N A CYS A 1 194 ? -35.890 59.987 28.624 0.30 13.92 208 CYS B N 1
ATOM 1329 N N B CYS A 1 194 ? -35.844 59.993 28.612 0.70 14.06 208 CYS B N 1
ATOM 1330 C CA A CYS A 1 194 ? -35.592 61.331 29.092 0.30 15.62 208 CYS B CA 1
ATOM 1331 C CA B CYS A 1 194 ? -35.507 61.335 29.021 0.70 15.70 208 CYS B CA 1
ATOM 1332 C C A CYS A 1 194 ? -34.191 61.443 29.685 0.30 16.48 208 CYS B C 1
ATOM 1333 C C B CYS A 1 194 ? -34.144 61.427 29.657 0.70 16.57 208 CYS B C 1
ATOM 1334 O O A CYS A 1 194 ? -33.726 60.511 30.352 0.30 18.31 208 CYS B O 1
ATOM 1335 O O B CYS A 1 194 ? -33.665 60.487 30.332 0.70 18.32 208 CYS B O 1
ATOM 1340 N N . GLU A 1 195 ? -33.530 62.576 29.439 1.00 15.69 209 GLU B N 1
ATOM 1341 C CA . GLU A 1 195 ? -32.322 62.994 30.173 1.00 17.27 209 GLU B CA 1
ATOM 1342 C C . GLU A 1 195 ? -32.741 64.304 30.822 1.00 20.82 209 GLU B C 1
ATOM 1343 O O . GLU A 1 195 ? -32.843 65.313 30.148 1.00 20.86 209 GLU B O 1
ATOM 1349 N N . GLY A 1 196 ? -32.989 64.271 32.117 1.00 24.44 210 GLY B N 1
ATOM 1350 C CA . GLY A 1 196 ? -33.617 65.413 32.800 1.00 26.57 210 GLY B CA 1
ATOM 1351 C C . GLY A 1 196 ? -34.972 65.701 32.196 1.00 26.63 210 GLY B C 1
ATOM 1352 O O . GLY A 1 196 ? -35.818 64.786 32.010 1.00 26.10 210 GLY B O 1
ATOM 1353 N N . ASP A 1 197 ? -35.143 66.950 31.809 1.00 24.72 211 ASP B N 1
ATOM 1354 C CA . ASP A 1 197 ? -36.386 67.417 31.183 1.00 22.34 211 ASP B CA 1
ATOM 1355 C C . ASP A 1 197 ? -36.394 67.294 29.654 1.00 20.81 211 ASP B C 1
ATOM 1356 O O . ASP A 1 197 ? -37.410 67.616 29.015 1.00 24.07 211 ASP B O 1
ATOM 1361 N N . ASP A 1 198 ? -35.312 66.754 29.085 1.00 18.68 212 ASP B N 1
ATOM 1362 C CA . ASP A 1 198 ? -35.184 66.651 27.633 1.00 17.88 212 ASP B CA 1
ATOM 1363 C C . ASP A 1 198 ? -35.570 65.195 27.240 1.00 16.09 212 ASP B C 1
ATOM 1364 O O . ASP A 1 198 ? -34.796 64.235 27.405 1.00 17.32 212 ASP B O 1
ATOM 1369 N N A CYS A 1 199 ? -36.793 65.048 26.731 0.30 15.55 213 CYS B N 1
ATOM 1370 N N B CYS A 1 199 ? -36.776 65.073 26.713 0.70 15.28 213 CYS B N 1
ATOM 1371 C CA A CYS A 1 199 ? -37.373 63.752 26.385 0.30 15.51 213 CYS B CA 1
ATOM 1372 C CA B CYS A 1 199 ? -37.370 63.813 26.395 0.70 14.70 213 CYS B CA 1
ATOM 1373 C C A CYS A 1 199 ? -37.378 63.516 24.865 0.30 15.40 213 CYS B C 1
ATOM 1374 C C B CYS A 1 199 ? -37.387 63.624 24.900 0.70 15.17 213 CYS B C 1
ATOM 1375 O O A CYS A 1 199 ? -37.605 64.442 24.082 0.30 22.19 213 CYS B O 1
ATOM 1376 O O B CYS A 1 199 ? -37.585 64.566 24.134 0.70 21.31 213 CYS B O 1
ATOM 1381 N N A ARG A 1 200 ? -37.149 62.270 24.457 0.50 11.80 214 ARG B N 1
ATOM 1382 N N B ARG A 1 200 ? -37.200 62.379 24.474 0.50 11.11 214 ARG B N 1
ATOM 1383 C CA A ARG A 1 200 ? -37.045 61.886 23.044 0.50 11.54 214 ARG B CA 1
ATOM 1384 C CA B ARG A 1 200 ? -37.160 62.033 23.047 0.50 11.31 214 ARG B CA 1
ATOM 1385 C C A ARG A 1 200 ? -38.017 60.736 22.792 0.50 10.70 214 ARG B C 1
ATOM 1386 C C B ARG A 1 200 ? -37.951 60.755 22.765 0.50 10.60 214 ARG B C 1
ATOM 1387 O O A ARG A 1 200 ? -38.162 59.811 23.601 0.50 11.12 214 ARG B O 1
ATOM 1388 O O B ARG A 1 200 ? -37.903 59.780 23.525 0.50 11.08 214 ARG B O 1
ATOM 1403 N N . GLN A 1 201 ? -38.609 60.760 21.605 1.00 10.65 215 GLN B N 1
ATOM 1404 C CA . GLN A 1 201 ? -39.353 59.638 21.121 1.00 9.87 215 GLN B CA 1
ATOM 1405 C C . GLN A 1 201 ? -38.404 58.689 20.383 1.00 9.87 215 GLN B C 1
ATOM 1406 O O . GLN A 1 201 ? -37.816 59.013 19.334 1.00 10.66 215 GLN B O 1
ATOM 1412 N N . MET A 1 202 ? -38.211 57.531 20.988 1.00 9.77 216 MET B N 1
ATOM 1413 C CA . MET A 1 202 ? -37.354 56.466 20.472 1.00 8.58 216 MET B CA 1
ATOM 1414 C C . MET A 1 202 ? -38.208 55.585 19.554 1.00 9.15 216 MET B C 1
ATOM 1415 O O . MET A 1 202 ? -39.351 55.262 19.893 1.00 9.57 216 MET B O 1
ATOM 1420 N N . VAL A 1 203 ? -37.655 55.200 18.397 1.00 9.04 217 VAL B N 1
ATOM 1421 C CA . VAL A 1 203 ? -38.317 54.221 17.534 1.00 8.68 217 VAL B CA 1
ATOM 1422 C C . VAL A 1 203 ? -37.285 53.127 17.211 1.00 8.73 217 VAL B C 1
ATOM 1423 O O . VAL A 1 203 ? -36.224 53.408 16.650 1.00 9.62 217 VAL B O 1
ATOM 1427 N N . TYR A 1 204 ? -37.652 51.887 17.547 1.00 8.01 218 TYR B N 1
ATOM 1428 C CA . TYR A 1 204 ? -36.906 50.687 17.105 1.00 7.18 218 TYR B CA 1
ATOM 1429 C C . TYR A 1 204 ? -37.741 50.102 15.980 1.00 8.59 218 TYR B C 1
ATOM 1430 O O . TYR A 1 204 ? -38.722 49.408 16.198 1.00 8.97 218 TYR B O 1
ATOM 1439 N N . ALA A 1 205 ? -37.432 50.536 14.759 1.00 8.51 219 ALA B N 1
ATOM 1440 C CA . ALA A 1 205 ? -38.235 50.199 13.590 1.00 8.89 219 ALA B CA 1
ATOM 1441 C C . ALA A 1 205 ? -37.784 48.849 13.079 1.00 9.08 219 ALA B C 1
ATOM 1442 O O . ALA A 1 205 ? -36.589 48.614 12.927 1.00 10.84 219 ALA B O 1
ATOM 1444 N N . ASP A 1 206 ? -38.741 47.995 12.742 1.00 9.36 220 ASP B N 1
ATOM 1445 C CA . ASP A 1 206 ? -38.405 46.671 12.221 1.00 9.61 220 ASP B CA 1
ATOM 1446 C C . ASP A 1 206 ? -37.640 46.769 10.904 1.00 9.24 220 ASP B C 1
ATOM 1447 O O . ASP A 1 206 ? -37.675 47.808 10.203 1.00 9.82 220 ASP B O 1
ATOM 1452 N N . SER A 1 207 ? -36.997 45.686 10.537 1.00 9.61 221 SER B N 1
ATOM 1453 C CA . SER A 1 207 ? -36.403 45.556 9.209 1.00 9.02 221 SER B CA 1
ATOM 1454 C C . SER A 1 207 ? -37.517 45.659 8.131 1.00 8.43 221 SER B C 1
ATOM 1455 O O . SER A 1 207 ? -38.629 45.147 8.335 1.00 9.73 221 SER B O 1
ATOM 1458 N N . LEU A 1 208 ? -37.184 46.342 7.037 1.00 8.99 222 LEU B N 1
ATOM 1459 C CA . LEU A 1 208 ? -38.110 46.614 5.943 1.00 9.96 222 LEU B CA 1
ATOM 1460 C C . LEU A 1 208 ? -37.547 46.094 4.619 1.00 9.82 222 LEU B C 1
ATOM 1461 O O . LEU A 1 208 ? -38.058 46.458 3.548 1.00 10.57 222 LEU B O 1
ATOM 1466 N N . THR A 1 209 ? -36.522 45.260 4.636 1.00 10.35 223 THR B N 1
ATOM 1467 C CA . THR A 1 209 ? -35.862 44.728 3.449 1.00 10.42 223 THR B CA 1
ATOM 1468 C C . THR A 1 209 ? -36.759 43.661 2.789 1.00 10.27 223 THR B C 1
ATOM 1469 O O . THR A 1 209 ? -37.287 42.772 3.419 1.00 10.98 223 THR B O 1
ATOM 1473 N N . ALA A 1 210 ? -36.894 43.751 1.453 1.00 11.92 224 ALA B N 1
ATOM 1474 C CA . ALA A 1 210 ? -37.735 42.849 0.668 1.00 12.75 224 ALA B CA 1
ATOM 1475 C C . ALA A 1 210 ? -36.812 41.747 0.157 1.00 14.26 224 ALA B C 1
ATOM 1476 O O . ALA A 1 210 ? -36.493 41.663 -1.044 1.00 17.86 224 ALA B O 1
ATOM 1478 N N . ILE A 1 211 ? -36.317 40.923 1.078 1.00 14.32 225 ILE B N 1
ATOM 1479 C CA . ILE A 1 211 ? -35.460 39.806 0.764 1.00 15.06 225 ILE B CA 1
ATOM 1480 C C . ILE A 1 211 ? -36.204 38.499 1.014 1.00 13.23 225 ILE B C 1
ATOM 1481 O O . ILE A 1 211 ? -37.262 38.454 1.676 1.00 12.97 225 ILE B O 1
ATOM 1486 N N . SER A 1 212 ? -35.667 37.426 0.484 1.00 12.24 226 SER B N 1
ATOM 1487 C CA . SER A 1 212 ? -36.303 36.137 0.559 1.00 13.34 226 SER B CA 1
ATOM 1488 C C . SER A 1 212 ? -35.320 35.014 0.256 1.00 14.29 226 SER B C 1
ATOM 1489 O O . SER A 1 212 ? -34.173 35.237 -0.108 1.00 16.76 226 SER B O 1
ATOM 1492 N N . ASP A 1 213 ? -35.836 33.793 0.377 1.00 13.38 227 ASP B N 1
ATOM 1493 C CA . ASP A 1 213 ? -35.174 32.631 -0.161 1.00 15.10 227 ASP B CA 1
ATOM 1494 C C . ASP A 1 213 ? -35.385 32.587 -1.678 1.00 16.49 227 ASP B C 1
ATOM 1495 O O . ASP A 1 213 ? -35.779 33.564 -2.338 1.00 17.99 227 ASP B O 1
ATOM 1500 N N . ASP A 1 214 ? -34.787 31.468 -2.326 1.00 18.08 1227 ASP B N 1
ATOM 1501 C CA . ASP A 1 214 ? -34.665 31.482 -3.778 1.00 20.75 1227 ASP B CA 1
ATOM 1502 C C . ASP A 1 214 ? -35.997 31.207 -4.401 1.00 23.92 1227 ASP B C 1
ATOM 1503 O O . ASP A 1 214 ? -36.133 31.161 -5.640 1.00 32.54 1227 ASP B O 1
ATOM 1508 N N . VAL A 1 215 ? -37.190 30.753 -3.636 1.00 18.19 2227 VAL B N 1
ATOM 1509 C CA . VAL A 1 215 ? -38.481 30.286 -4.109 1.00 20.14 2227 VAL B CA 1
ATOM 1510 C C . VAL A 1 215 ? -39.499 31.418 -4.031 1.00 17.71 2227 VAL B C 1
ATOM 1511 O O . VAL A 1 215 ? -40.348 31.680 -4.915 1.00 18.56 2227 VAL B O 1
ATOM 1515 N N . PHE A 1 216 ? -39.586 32.159 -2.869 1.00 15.20 228 PHE B N 1
ATOM 1516 C CA . PHE A 1 216 ? -40.639 33.115 -2.601 1.00 12.62 228 PHE B CA 1
ATOM 1517 C C . PHE A 1 216 ? -40.699 34.252 -3.638 1.00 13.50 228 PHE B C 1
ATOM 1518 O O . PHE A 1 216 ? -39.675 34.773 -4.067 1.00 15.19 228 PHE B O 1
ATOM 1526 N N . ARG A 1 217 ? -41.927 34.634 -3.987 1.00 12.99 229 ARG B N 1
ATOM 1527 C CA . ARG A 1 217 ? -42.145 35.766 -4.876 1.00 13.26 229 ARG B CA 1
ATOM 1528 C C . ARG A 1 217 ? -43.147 36.709 -4.218 1.00 12.57 229 ARG B C 1
ATOM 1529 O O . ARG A 1 217 ? -44.303 36.346 -4.007 1.00 13.62 229 ARG B O 1
ATOM 1537 N N . TYR A 1 218 ? -42.701 37.925 -3.916 1.00 13.47 230 TYR B N 1
ATOM 1538 C CA . TYR A 1 218 ? -43.570 38.905 -3.347 1.00 13.23 230 TYR B CA 1
ATOM 1539 C C . TYR A 1 218 ? -44.764 39.226 -4.252 1.00 12.87 230 TYR B C 1
ATOM 1540 O O . TYR A 1 218 ? -45.841 39.549 -3.757 1.00 13.01 230 TYR B O 1
ATOM 1549 N N . SER A 1 219 ? -44.579 39.089 -5.561 1.00 13.57 231 SER B N 1
ATOM 1550 C CA . SER A 1 219 ? -45.612 39.412 -6.520 1.00 13.73 231 SER B CA 1
ATOM 1551 C C . SER A 1 219 ? -46.653 38.289 -6.719 1.00 13.61 231 SER B C 1
ATOM 1552 O O . SER A 1 219 ? -47.617 38.493 -7.458 1.00 15.64 231 SER B O 1
ATOM 1555 N N . ASP A 1 220 ? -46.482 37.138 -6.076 1.00 14.71 232 ASP B N 1
ATOM 1556 C CA . ASP A 1 220 ? -47.424 36.023 -6.248 1.00 15.04 232 ASP B CA 1
ATOM 1557 C C . ASP A 1 220 ? -48.525 36.100 -5.193 1.00 14.78 232 ASP B C 1
ATOM 1558 O O . ASP A 1 220 ? -48.537 35.329 -4.245 1.00 15.71 232 ASP B O 1
ATOM 1563 N N . ASP A 1 221 ? -49.467 37.023 -5.363 1.00 14.25 233 ASP B N 1
ATOM 1564 C CA . ASP A 1 221 ? -50.459 37.265 -4.333 1.00 14.02 233 ASP B CA 1
ATOM 1565 C C . ASP A 1 221 ? -51.306 36.036 -4.086 1.00 14.43 233 ASP B C 1
ATOM 1566 O O . ASP A 1 221 ? -51.726 35.816 -2.944 1.00 14.90 233 ASP B O 1
ATOM 1571 N N . ALA A 1 222 ? -51.601 35.219 -5.106 1.00 15.31 234 ALA B N 1
ATOM 1572 C CA . ALA A 1 222 ? -52.418 34.031 -4.872 1.00 16.57 234 ALA B CA 1
ATOM 1573 C C . ALA A 1 222 ? -51.776 33.081 -3.862 1.00 15.56 234 ALA B C 1
ATOM 1574 O O . ALA A 1 222 ? -52.506 32.348 -3.169 1.00 20.60 234 ALA B O 1
ATOM 1576 N N . ALA A 1 223 ? -50.444 33.074 -3.799 1.00 16.32 235 ALA B N 1
ATOM 1577 C CA . ALA A 1 223 ? -49.691 32.254 -2.841 1.00 16.52 235 ALA B CA 1
ATOM 1578 C C . ALA A 1 223 ? -49.751 32.792 -1.404 1.00 17.11 235 ALA B C 1
ATOM 1579 O O . ALA A 1 223 ? -49.435 32.063 -0.447 1.00 19.33 235 ALA B O 1
ATOM 1581 N N . HIS A 1 224 ? -50.119 34.053 -1.255 1.00 15.71 236 HIS B N 1
ATOM 1582 C CA . HIS A 1 224 ? -50.124 34.704 0.074 1.00 15.01 236 HIS B CA 1
ATOM 1583 C C . HIS A 1 224 ? -50.977 35.967 0.003 1.00 14.40 236 HIS B C 1
ATOM 1584 O O . HIS A 1 224 ? -50.462 37.076 -0.011 1.00 13.71 236 HIS B O 1
ATOM 1591 N N . PRO A 1 225 ? -52.319 35.796 -0.069 1.00 15.28 237 PRO B N 1
ATOM 1592 C CA . PRO A 1 225 ? -53.163 36.951 -0.399 1.00 15.89 237 PRO B CA 1
ATOM 1593 C C . PRO A 1 225 ? -53.058 38.076 0.599 1.00 14.65 237 PRO B C 1
ATOM 1594 O O . PRO A 1 225 ? -53.204 37.872 1.806 1.00 17.05 237 PRO B O 1
ATOM 1598 N N . GLY A 1 226 ? -52.801 39.261 0.080 1.00 14.02 238 GLY B N 1
ATOM 1599 C CA . GLY A 1 226 ? -52.713 40.461 0.867 1.00 13.24 238 GLY B CA 1
ATOM 1600 C C . GLY A 1 226 ? -51.347 40.730 1.488 1.00 11.49 238 GLY B C 1
ATOM 1601 O O . GLY A 1 226 ? -51.157 41.810 2.093 1.00 13.43 238 GLY B O 1
ATOM 1602 N N . TYR A 1 227 ? -50.405 39.816 1.318 1.00 12.70 239 TYR B N 1
ATOM 1603 C CA . TYR A 1 227 ? -49.114 39.933 2.016 1.00 10.84 239 TYR B CA 1
ATOM 1604 C C . TYR A 1 227 ? -48.351 41.193 1.558 1.00 10.41 239 TYR B C 1
ATOM 1605 O O . TYR A 1 227 ? -47.837 41.999 2.372 1.00 11.34 239 TYR B O 1
ATOM 1614 N N . LEU A 1 228 ? -48.248 41.397 0.243 1.00 11.18 240 LEU B N 1
ATOM 1615 C CA . LEU A 1 228 ? -47.484 42.528 -0.265 1.00 11.20 240 LEU B CA 1
ATOM 1616 C C . LEU A 1 228 ? -48.205 43.865 0.012 1.00 10.47 240 LEU B C 1
ATOM 1617 O O . LEU A 1 228 ? -47.557 44.869 0.331 1.00 11.24 240 LEU B O 1
ATOM 1622 N N . ALA A 1 229 ? -49.544 43.876 -0.060 1.00 11.13 241 ALA B N 1
ATOM 1623 C CA . ALA A 1 229 ? -50.305 45.057 0.338 1.00 10.46 241 ALA B CA 1
ATOM 1624 C C . ALA A 1 229 ? -50.006 45.465 1.797 1.00 10.14 241 ALA B C 1
ATOM 1625 O O . ALA A 1 229 ? -49.864 46.649 2.145 1.00 11.48 241 ALA B O 1
ATOM 1627 N N . ALA A 1 230 ? -49.912 44.455 2.664 1.00 10.73 242 ALA B N 1
ATOM 1628 C CA . ALA A 1 230 ? -49.607 44.688 4.062 1.00 10.53 242 ALA B CA 1
ATOM 1629 C C . ALA A 1 230 ? -48.199 45.284 4.222 1.00 9.67 242 ALA B C 1
ATOM 1630 O O . ALA A 1 230 ? -47.991 46.157 5.062 1.00 11.02 242 ALA B O 1
ATOM 1632 N N . PHE A 1 231 ? -47.235 44.807 3.415 1.00 10.43 243 PHE B N 1
ATOM 1633 C CA . PHE A 1 231 ? -45.891 45.374 3.396 1.00 10.58 243 PHE B CA 1
ATOM 1634 C C . PHE A 1 231 ? -45.949 46.881 3.014 1.00 10.32 243 PHE B C 1
ATOM 1635 O O . PHE A 1 231 ? -45.366 47.734 3.683 1.00 10.10 243 PHE B O 1
ATOM 1643 N N . ARG A 1 232 ? -46.676 47.191 1.949 1.00 9.73 244 ARG B N 1
ATOM 1644 C CA . ARG A 1 232 ? -46.824 48.601 1.572 1.00 10.65 244 ARG B CA 1
ATOM 1645 C C . ARG A 1 232 ? -47.444 49.435 2.694 1.00 10.60 244 ARG B C 1
ATOM 1646 O O . ARG A 1 232 ? -47.023 50.573 2.961 1.00 12.08 244 ARG B O 1
ATOM 1654 N N . ASN A 1 233 ? -48.434 48.864 3.372 1.00 11.16 245 ASN B N 1
ATOM 1655 C CA . ASN A 1 233 ? -49.085 49.572 4.475 1.00 12.27 245 ASN B CA 1
ATOM 1656 C C . ASN A 1 233 ? -48.072 49.801 5.622 1.00 11.12 245 ASN B C 1
ATOM 1657 O O . ASN A 1 233 ? -48.037 50.902 6.208 1.00 12.02 245 ASN B O 1
ATOM 1662 N N . THR A 1 234 ? -47.258 48.796 5.937 1.00 10.42 246 THR B N 1
ATOM 1663 C CA . THR A 1 234 ? -46.194 48.952 6.942 1.00 9.53 246 THR B CA 1
ATOM 1664 C C . THR A 1 234 ? -45.270 50.091 6.589 1.00 10.61 246 THR B C 1
ATOM 1665 O O . THR A 1 234 ? -44.898 50.899 7.454 1.00 10.87 246 THR B O 1
ATOM 1669 N N . LEU A 1 235 ? -44.842 50.171 5.311 1.00 9.92 247 LEU B N 1
ATOM 1670 C CA . LEU A 1 235 ? -43.963 51.276 4.933 1.00 9.54 247 LEU B CA 1
ATOM 1671 C C . LEU A 1 235 ? -44.614 52.653 5.219 1.00 10.18 247 LEU B C 1
ATOM 1672 O O . LEU A 1 235 ? -43.927 53.571 5.687 1.00 12.62 247 LEU B O 1
ATOM 1677 N N . ALA A 1 236 ? -45.894 52.792 4.885 1.00 11.45 248 ALA B N 1
ATOM 1678 C CA . ALA A 1 236 ? -46.603 54.042 5.125 1.00 12.80 248 ALA B CA 1
ATOM 1679 C C . ALA A 1 236 ? -46.703 54.349 6.627 1.00 13.57 248 ALA B C 1
ATOM 1680 O O . ALA A 1 236 ? -46.540 55.508 7.058 1.00 15.16 248 ALA B O 1
ATOM 1682 N N . ARG A 1 237 ? -46.939 53.320 7.418 1.00 12.27 249 ARG B N 1
ATOM 1683 C CA . ARG A 1 237 ? -47.142 53.512 8.852 1.00 13.30 249 ARG B CA 1
ATOM 1684 C C . ARG A 1 237 ? -45.801 53.920 9.496 1.00 13.04 249 ARG B C 1
ATOM 1685 O O . ARG A 1 237 ? -45.726 54.857 10.313 1.00 14.35 249 ARG B O 1
ATOM 1693 N N . VAL A 1 238 ? -44.727 53.232 9.132 1.00 11.30 250 VAL B N 1
ATOM 1694 C CA . VAL A 1 238 ? -43.390 53.567 9.686 1.00 11.84 250 VAL B CA 1
ATOM 1695 C C . VAL A 1 238 ? -43.023 55.013 9.263 1.00 12.15 250 VAL B C 1
ATOM 1696 O O . VAL A 1 238 ? -42.488 55.799 10.071 1.00 13.22 250 VAL B O 1
ATOM 1700 N N . ALA A 1 239 ? -43.256 55.363 7.989 1.00 12.02 251 ALA B N 1
ATOM 1701 C CA . ALA A 1 239 ? -42.896 56.686 7.509 1.00 12.65 251 ALA B CA 1
ATOM 1702 C C . ALA A 1 239 ? -43.535 57.793 8.321 1.00 13.92 251 ALA B C 1
ATOM 1703 O O . ALA A 1 239 ? -42.964 58.882 8.413 1.00 17.20 251 ALA B O 1
ATOM 1705 N N . ALA A 1 240 ? -44.736 57.545 8.834 1.00 14.30 252 ALA B N 1
ATOM 1706 C CA . ALA A 1 240 ? -45.546 58.553 9.532 1.00 15.72 252 ALA B CA 1
ATOM 1707 C C . ALA A 1 240 ? -45.260 58.664 11.006 1.00 14.85 252 ALA B C 1
ATOM 1708 O O . ALA A 1 240 ? -45.822 59.522 11.722 1.00 17.72 252 ALA B O 1
ATOM 1710 N N . LEU A 1 241 ? -44.413 57.718 11.605 1.00 13.49 254 LEU B N 1
ATOM 1711 C CA . LEU A 1 241 ? -44.241 57.719 13.058 1.00 13.82 254 LEU B CA 1
ATOM 1712 C C . LEU A 1 241 ? -43.522 58.979 13.517 1.00 14.31 254 LEU B C 1
ATOM 1713 O O . LEU A 1 241 ? -42.562 59.429 12.911 1.00 15.91 254 LEU B O 1
ATOM 1718 N N . ASP A 1 242 ? -43.937 59.486 14.669 1.00 14.14 255 ASP B N 1
ATOM 1719 C CA . ASP A 1 242 ? -43.158 60.492 15.379 1.00 12.82 255 ASP B CA 1
ATOM 1720 C C . ASP A 1 242 ? -41.847 59.824 15.802 1.00 11.89 255 ASP B C 1
ATOM 1721 O O . ASP A 1 242 ? -41.843 58.796 16.499 1.00 14.72 255 ASP B O 1
ATOM 1726 N N A CYS A 1 243 ? -40.722 60.450 15.458 0.50 12.11 256 CYS B N 1
ATOM 1727 N N B CYS A 1 243 ? -40.741 60.377 15.341 0.50 11.22 256 CYS B N 1
ATOM 1728 C CA A CYS A 1 243 ? -39.424 59.772 15.411 0.50 12.10 256 CYS B CA 1
ATOM 1729 C CA B CYS A 1 243 ? -39.467 59.800 15.663 0.50 11.35 256 CYS B CA 1
ATOM 1730 C C A CYS A 1 243 ? -38.277 60.714 15.744 0.50 11.91 256 CYS B C 1
ATOM 1731 C C B CYS A 1 243 ? -38.471 60.914 15.883 0.50 12.25 256 CYS B C 1
ATOM 1732 O O A CYS A 1 243 ? -37.804 61.354 14.800 0.50 12.08 256 CYS B O 1
ATOM 1733 O O B CYS A 1 243 ? -38.385 61.898 15.126 0.50 14.12 256 CYS B O 1
ATOM 1738 N N . ASP A 1 244 ? -37.802 60.793 17.014 1.00 10.38 257 ASP B N 1
ATOM 1739 C CA . ASP A 1 244 ? -36.641 61.585 17.317 1.00 10.11 257 ASP B CA 1
ATOM 1740 C C . ASP A 1 244 ? -35.350 60.808 17.115 1.00 8.61 257 ASP B C 1
ATOM 1741 O O . ASP A 1 244 ? -34.386 61.334 16.564 1.00 11.18 257 ASP B O 1
ATOM 1746 N N . ILE A 1 245 ? -35.288 59.600 17.656 1.00 8.54 258 ILE B N 1
ATOM 1747 C CA . ILE A 1 245 ? -34.087 58.762 17.568 1.00 8.54 258 ILE B CA 1
ATOM 1748 C C . ILE A 1 245 ? -34.475 57.373 17.031 1.00 9.07 258 ILE B C 1
ATOM 1749 O O . ILE A 1 245 ? -35.192 56.618 17.706 1.00 9.34 258 ILE B O 1
ATOM 1754 N N . LEU A 1 246 ? -34.001 57.055 15.823 1.00 9.06 259 LEU B N 1
ATOM 1755 C CA . LEU A 1 246 ? -34.248 55.774 15.154 1.00 9.83 259 LEU B CA 1
ATOM 1756 C C . LEU A 1 246 ? -33.115 54.768 15.450 1.00 8.34 259 LEU B C 1
ATOM 1757 O O . LEU A 1 246 ? -31.920 55.118 15.331 1.00 9.07 259 LEU B O 1
ATOM 1762 N N . VAL A 1 247 ? -33.524 53.538 15.762 1.00 8.57 260 VAL B N 1
ATOM 1763 C CA . VAL A 1 247 ? -32.604 52.394 15.840 1.00 8.40 260 VAL B CA 1
ATOM 1764 C C . VAL A 1 247 ? -33.268 51.265 15.042 1.00 7.84 260 VAL B C 1
ATOM 1765 O O . VAL A 1 247 ? -34.478 51.174 15.006 1.00 8.14 260 VAL B O 1
ATOM 1769 N N . THR A 1 248 ? -32.451 50.419 14.425 1.00 7.91 261 THR B N 1
ATOM 1770 C CA . THR A 1 248 ? -32.922 49.305 13.608 1.00 8.34 261 THR B CA 1
ATOM 1771 C C . THR A 1 248 ? -32.231 47.995 14.004 1.00 8.40 261 THR B C 1
ATOM 1772 O O . THR A 1 248 ? -31.095 48.031 14.477 1.00 8.95 261 THR B O 1
ATOM 1776 N N . PRO A 1 249 ? -32.883 46.849 13.733 1.00 7.70 262 PRO B N 1
ATOM 1777 C CA . PRO A 1 249 ? -32.301 45.535 14.104 1.00 8.21 262 PRO B CA 1
ATOM 1778 C C . PRO A 1 249 ? -30.900 45.264 13.556 1.00 8.38 262 PRO B C 1
ATOM 1779 O O . PRO A 1 249 ? -30.083 44.636 14.222 1.00 9.98 262 PRO B O 1
ATOM 1783 N N . HIS A 1 250 ? -30.646 45.685 12.313 1.00 7.63 263 HIS B N 1
ATOM 1784 C CA . HIS A 1 250 ? -29.294 45.771 11.776 1.00 8.31 263 HIS B CA 1
ATOM 1785 C C . HIS A 1 250 ? -28.871 47.223 11.937 1.00 9.17 263 HIS B C 1
ATOM 1786 O O . HIS A 1 250 ? -29.464 48.115 11.285 1.00 9.91 263 HIS B O 1
ATOM 1793 N N . PRO A 1 251 ? -27.895 47.514 12.823 1.00 9.95 264 PRO B N 1
ATOM 1794 C CA . PRO A 1 251 ? -27.607 48.910 13.135 1.00 12.49 264 PRO B CA 1
ATOM 1795 C C . PRO A 1 251 ? -27.271 49.769 11.907 1.00 12.06 264 PRO B C 1
ATOM 1796 O O . PRO A 1 251 ? -27.622 50.945 11.876 1.00 13.25 264 PRO B O 1
ATOM 1800 N N . SER A 1 252 ? -26.621 49.188 10.899 1.00 12.72 265 SER B N 1
ATOM 1801 C CA . SER A 1 252 ? -26.222 49.940 9.717 1.00 14.40 265 SER B CA 1
ATOM 1802 C C . SER A 1 252 ? -27.405 50.424 8.886 1.00 13.11 265 SER B C 1
ATOM 1803 O O . SER A 1 252 ? -27.261 51.376 8.101 1.00 14.77 265 SER B O 1
ATOM 1806 N N . ALA A 1 253 ? -28.565 49.784 9.046 1.00 11.61 266 ALA B N 1
ATOM 1807 C CA . ALA A 1 253 ? -29.762 50.191 8.271 1.00 11.40 266 ALA B CA 1
ATOM 1808 C C . ALA A 1 253 ? -30.272 51.583 8.643 1.00 12.06 266 ALA B C 1
ATOM 1809 O O . ALA A 1 253 ? -31.015 52.206 7.875 1.00 14.85 266 ALA B O 1
ATOM 1811 N N . SER A 1 254 ? -29.828 52.067 9.796 1.00 10.89 267 SER B N 1
ATOM 1812 C CA . SER A 1 254 ? -30.146 53.431 10.240 1.00 11.46 267 SER B CA 1
ATOM 1813 C C . SER A 1 254 ? -28.873 54.236 10.550 1.00 11.78 267 SER B C 1
ATOM 1814 O O . SER A 1 254 ? -28.928 55.302 11.137 1.00 13.52 267 SER B O 1
ATOM 1817 N N . GLY A 1 255 ? -27.729 53.752 10.091 1.00 11.58 268 GLY B N 1
ATOM 1818 C CA . GLY A 1 255 ? -26.477 54.431 10.334 1.00 13.12 268 GLY B CA 1
ATOM 1819 C C . GLY A 1 255 ? -26.116 54.609 11.799 1.00 12.54 268 GLY B C 1
ATOM 1820 O O . GLY A 1 255 ? -25.495 55.613 12.148 1.00 13.70 268 GLY B O 1
ATOM 1821 N N . LEU A 1 256 ? -26.464 53.642 12.644 1.00 12.15 269 LEU B N 1
ATOM 1822 C CA . LEU A 1 256 ? -26.320 53.832 14.086 1.00 10.89 269 LEU B CA 1
ATOM 1823 C C . LEU A 1 256 ? -24.882 54.125 14.497 1.00 12.51 269 LEU B C 1
ATOM 1824 O O . LEU A 1 256 ? -24.647 54.964 15.384 1.00 12.74 269 LEU B O 1
ATOM 1829 N N . TRP A 1 257 ? -23.897 53.448 13.876 1.00 13.04 270 TRP B N 1
ATOM 1830 C CA . TRP A 1 257 ? -22.503 53.665 14.255 1.00 13.27 270 TRP B CA 1
ATOM 1831 C C . TRP A 1 257 ? -21.882 54.933 13.698 1.00 13.22 270 TRP B C 1
ATOM 1832 O O . TRP A 1 257 ? -20.738 55.249 14.012 1.00 16.72 270 TRP B O 1
ATOM 1843 N N . ASN A 1 258 ? -22.639 55.685 12.907 1.00 14.22 271 ASN B N 1
ATOM 1844 C CA . ASN A 1 258 ? -22.281 57.059 12.568 1.00 15.39 271 ASN B CA 1
ATOM 1845 C C . ASN A 1 258 ? -22.913 58.066 13.545 1.00 15.51 271 ASN B C 1
ATOM 1846 O O . ASN A 1 258 ? -22.696 59.261 13.399 1.00 19.19 271 ASN B O 1
ATOM 1851 N N A ARG A 1 259 ? -23.675 57.590 14.540 0.70 15.59 272 ARG B N 1
ATOM 1852 N N B ARG A 1 259 ? -23.632 57.576 14.551 0.30 14.07 272 ARG B N 1
ATOM 1853 C CA A ARG A 1 259 ? -24.431 58.474 15.489 0.70 14.91 272 ARG B CA 1
ATOM 1854 C CA B ARG A 1 259 ? -24.407 58.440 15.451 0.30 12.55 272 ARG B CA 1
ATOM 1855 C C A ARG A 1 259 ? -24.116 58.249 16.961 0.70 15.18 272 ARG B C 1
ATOM 1856 C C B ARG A 1 259 ? -24.040 58.260 16.924 0.30 13.10 272 ARG B C 1
ATOM 1857 O O A ARG A 1 259 ? -24.349 59.159 17.777 0.70 17.03 272 ARG B O 1
ATOM 1858 O O B ARG A 1 259 ? -24.074 59.229 17.685 0.30 16.68 272 ARG B O 1
ATOM 1873 N N . ILE A 1 260 ? -23.693 57.035 17.321 1.00 13.73 273 ILE B N 1
ATOM 1874 C CA . ILE A 1 260 ? -23.229 56.745 18.681 1.00 14.43 273 ILE B CA 1
ATOM 1875 C C . ILE A 1 260 ? -21.934 55.956 18.578 1.00 14.03 273 ILE B C 1
ATOM 1876 O O . ILE A 1 260 ? -21.652 55.312 17.545 1.00 14.80 273 ILE B O 1
ATOM 1881 N N . GLY A 1 261 ? -21.147 56.003 19.652 1.00 16.08 274 GLY B N 1
ATOM 1882 C CA . GLY A 1 261 ? -19.883 55.289 19.704 1.00 15.41 274 GLY B CA 1
ATOM 1883 C C . GLY A 1 261 ? -18.715 56.009 19.063 1.00 15.24 274 GLY B C 1
ATOM 1884 O O . GLY A 1 261 ? -18.846 57.148 18.668 1.00 17.62 274 GLY B O 1
ATOM 1885 N N . PRO A 1 262 ? -17.549 55.332 18.986 1.00 16.84 275 PRO B N 1
ATOM 1886 C CA . PRO A 1 262 ? -16.302 56.016 18.624 1.00 20.10 275 PRO B CA 1
ATOM 1887 C C . PRO A 1 262 ? -16.234 56.661 17.243 1.00 19.84 275 PRO B C 1
ATOM 1888 O O . PRO A 1 262 ? -15.379 57.546 17.031 1.00 24.12 275 PRO B O 1
ATOM 1892 N N . ARG A 1 263 ? -17.032 56.152 16.310 1.00 18.45 276 ARG B N 1
ATOM 1893 C CA . ARG A 1 263 ? -17.037 56.640 14.933 1.00 20.93 276 ARG B CA 1
ATOM 1894 C C . ARG A 1 263 ? -18.154 57.638 14.667 1.00 20.38 276 ARG B C 1
ATOM 1895 O O . ARG A 1 263 ? -18.335 58.036 13.531 1.00 24.02 276 ARG B O 1
ATOM 1903 N N . ALA A 1 264 ? -18.879 58.069 15.695 1.00 19.71 277 ALA B N 1
ATOM 1904 C CA . ALA A 1 264 ? -20.013 58.975 15.520 1.00 19.92 277 ALA B CA 1
ATOM 1905 C C . ALA A 1 264 ? -19.574 60.275 14.900 1.00 21.21 277 ALA B C 1
ATOM 1906 O O . ALA A 1 264 ? -18.597 60.904 15.331 1.00 26.44 277 ALA B O 1
ATOM 1908 N N . ALA A 1 265 ? -20.295 60.766 13.755 1.00 22.31 281 ALA B N 1
ATOM 1909 C CA . ALA A 1 265 ? -20.031 62.006 13.046 1.00 22.80 281 ALA B CA 1
ATOM 1910 C C . ALA A 1 265 ? -21.273 62.732 12.629 1.00 30.17 281 ALA B C 1
ATOM 1911 O O . ALA A 1 265 ? -21.165 63.776 12.011 1.00 35.31 281 ALA B O 1
ATOM 1913 N N . ALA A 1 266 ? -22.437 62.171 12.928 1.00 25.27 282 ALA B N 1
ATOM 1914 C CA . ALA A 1 266 ? -23.744 62.729 12.555 1.00 26.63 282 ALA B CA 1
ATOM 1915 C C . ALA A 1 266 ? -24.581 62.774 13.813 1.00 25.62 282 ALA B C 1
ATOM 1916 O O . ALA A 1 266 ? -24.313 62.035 14.765 1.00 22.43 282 ALA B O 1
ATOM 1918 N N . PRO A 1 267 ? -25.604 63.647 13.836 1.00 26.21 283 PRO B N 1
ATOM 1919 C CA . PRO A 1 267 ? -26.463 63.772 15.004 1.00 23.03 283 PRO B CA 1
ATOM 1920 C C . PRO A 1 267 ? -27.237 62.507 15.371 1.00 19.49 283 PRO B C 1
ATOM 1921 O O . PRO A 1 267 ? -27.768 61.818 14.505 1.00 20.81 283 PRO B O 1
ATOM 1925 N N . LEU A 1 268 ? -27.332 62.241 16.668 1.00 17.15 284 LEU B N 1
ATOM 1926 C CA . LEU A 1 268 ? -28.138 61.147 17.152 1.00 15.19 284 LEU B CA 1
ATOM 1927 C C . LEU A 1 268 ? -29.615 61.327 16.801 1.00 12.82 284 LEU B C 1
ATOM 1928 O O . LEU A 1 268 ? -30.304 60.404 16.334 1.00 13.71 284 LEU B O 1
ATOM 1933 N N . MET A 1 269 ? -30.110 62.534 17.049 1.00 14.17 285 MET B N 1
ATOM 1934 C CA . MET A 1 269 ? -31.514 62.868 16.805 1.00 13.03 285 MET B CA 1
ATOM 1935 C C . MET A 1 269 ? -31.664 63.415 15.387 1.00 13.66 285 MET B C 1
ATOM 1936 O O . MET A 1 269 ? -30.901 64.280 14.953 1.00 16.33 285 MET B O 1
ATOM 1941 N N . ASP A 1 270 ? -32.639 62.879 14.675 1.00 12.32 286 ASP B N 1
ATOM 1942 C CA . ASP A 1 270 ? -32.978 63.343 13.343 1.00 13.27 286 ASP B CA 1
ATOM 1943 C C . ASP A 1 270 ? -34.428 62.963 13.113 1.00 12.34 286 ASP B C 1
ATOM 1944 O O . ASP A 1 270 ? -34.784 61.775 12.968 1.00 12.67 286 ASP B O 1
ATOM 1949 N N . THR A 1 271 ? -35.291 63.987 13.116 1.00 12.41 287 THR B N 1
ATOM 1950 C CA . THR A 1 271 ? -36.725 63.752 13.045 1.00 12.13 287 THR B CA 1
ATOM 1951 C C . THR A 1 271 ? -37.216 63.301 11.680 1.00 12.88 287 THR B C 1
ATOM 1952 O O . THR A 1 271 ? -38.387 62.943 11.573 1.00 12.80 287 THR B O 1
ATOM 1956 N N . THR A 1 272 ? -36.347 63.346 10.666 1.00 11.66 288 THR B N 1
ATOM 1957 C CA . THR A 1 272 ? -36.650 62.836 9.341 1.00 12.26 288 THR B CA 1
ATOM 1958 C C . THR A 1 272 ? -36.248 61.376 9.156 1.00 11.12 288 THR B C 1
ATOM 1959 O O . THR A 1 272 ? -36.492 60.810 8.081 1.00 11.74 288 THR B O 1
ATOM 1963 N N . ALA A 1 273 ? -35.614 60.738 10.149 1.00 12.14 289 ALA B N 1
ATOM 1964 C CA . ALA A 1 273 ? -34.999 59.434 9.940 1.00 12.04 289 ALA B CA 1
ATOM 1965 C C . ALA A 1 273 ? -35.968 58.320 9.566 1.00 10.51 289 ALA B C 1
ATOM 1966 O O . ALA A 1 273 ? -35.652 57.502 8.692 1.00 12.01 289 ALA B O 1
ATOM 1968 N N A CYS A 1 274 ? -37.130 58.255 10.219 0.30 12.09 290 CYS B N 1
ATOM 1969 N N B CYS A 1 274 ? -37.122 58.259 10.231 0.70 12.73 290 CYS B N 1
ATOM 1970 C CA A CYS A 1 274 ? -38.111 57.192 9.949 0.30 12.30 290 CYS B CA 1
ATOM 1971 C CA B CYS A 1 274 ? -38.117 57.225 9.934 0.70 12.96 290 CYS B CA 1
ATOM 1972 C C A CYS A 1 274 ? -38.773 57.358 8.585 0.30 11.76 290 CYS B C 1
ATOM 1973 C C B CYS A 1 274 ? -38.625 57.365 8.531 0.70 12.63 290 CYS B C 1
ATOM 1974 O O A CYS A 1 274 ? -39.146 56.372 7.933 0.30 10.17 290 CYS B O 1
ATOM 1975 O O B CYS A 1 274 ? -38.730 56.380 7.789 0.70 13.23 290 CYS B O 1
ATOM 1980 N N . ARG A 1 275 ? -38.951 58.609 8.160 1.00 12.03 291 ARG B N 1
ATOM 1981 C CA . ARG A 1 275 ? -39.508 58.876 6.829 1.00 12.79 291 ARG B CA 1
ATOM 1982 C C . ARG A 1 275 ? -38.460 58.430 5.776 1.00 11.44 291 ARG B C 1
ATOM 1983 O O . ARG A 1 275 ? -38.806 57.738 4.794 1.00 13.44 291 ARG B O 1
ATOM 1991 N N . ARG A 1 276 ? -37.193 58.812 5.954 1.00 11.14 292 ARG B N 1
ATOM 1992 C CA . ARG A 1 276 ? -36.150 58.444 4.989 1.00 11.60 292 ARG B CA 1
ATOM 1993 C C . ARG A 1 276 ? -35.919 56.943 4.940 1.00 11.07 292 ARG B C 1
ATOM 1994 O O . ARG A 1 276 ? -35.700 56.359 3.870 1.00 11.53 292 ARG B O 1
ATOM 2002 N N . TYR A 1 277 ? -35.954 56.295 6.095 1.00 10.57 293 TYR B N 1
ATOM 2003 C CA . TYR A 1 277 ? -35.804 54.842 6.203 1.00 9.21 293 TYR B CA 1
ATOM 2004 C C . TYR A 1 277 ?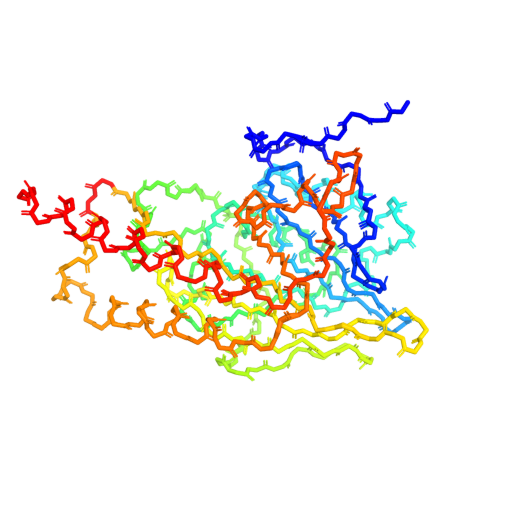 -36.896 54.117 5.406 1.00 9.31 293 TYR B C 1
ATOM 2005 O O . TYR A 1 277 ? -36.621 53.230 4.593 1.00 10.46 293 TYR B O 1
ATOM 2014 N N . ALA A 1 278 ? -38.137 54.519 5.615 1.00 10.10 294 ALA B N 1
ATOM 2015 C CA . ALA A 1 278 ? -39.268 53.905 4.920 1.00 10.32 294 ALA B CA 1
ATOM 2016 C C . ALA A 1 278 ? -39.280 54.214 3.423 1.00 11.89 294 ALA B C 1
ATOM 2017 O O . ALA A 1 278 ? -39.606 53.343 2.614 1.00 12.78 294 ALA B O 1
ATOM 2019 N N . GLN A 1 279 ? -38.915 55.443 3.053 1.00 12.07 295 GLN B N 1
ATOM 2020 C CA . GLN A 1 279 ? -38.871 55.782 1.628 1.00 13.84 295 GLN B CA 1
ATOM 2021 C C . GLN A 1 279 ? -37.813 54.980 0.894 1.00 12.21 295 GLN B C 1
ATOM 2022 O O . GLN A 1 279 ? -38.069 54.450 -0.213 1.00 14.41 295 GLN B O 1
ATOM 2028 N N . GLY A 1 280 ? -36.643 54.794 1.499 1.00 12.05 296 GLY B N 1
ATOM 2029 C CA . GLY A 1 280 ? -35.604 53.965 0.877 1.00 13.33 296 GLY B CA 1
ATOM 2030 C C . GLY A 1 280 ? -36.078 52.535 0.739 1.00 11.11 296 GLY B C 1
ATOM 2031 O O . GLY A 1 280 ? -35.824 51.870 -0.277 1.00 12.89 296 GLY B O 1
ATOM 2032 N N . ALA A 1 281 ? -36.741 52.020 1.788 1.00 11.33 297 ALA B N 1
ATOM 2033 C CA . ALA A 1 281 ? -37.274 50.679 1.754 1.00 10.35 297 ALA B CA 1
ATOM 2034 C C . ALA A 1 281 ? -38.319 50.526 0.639 1.00 9.82 297 ALA B C 1
ATOM 2035 O O . ALA A 1 281 ? -38.407 49.440 0.025 1.00 11.24 297 ALA B O 1
ATOM 2037 N N . ARG A 1 282 ? -39.149 51.535 0.428 1.00 11.18 298 ARG B N 1
ATOM 2038 C CA . ARG A 1 282 ? -40.153 51.466 -0.640 1.00 12.14 298 ARG B CA 1
ATOM 2039 C C . ARG A 1 282 ? -39.452 51.380 -1.981 1.00 11.64 298 ARG B C 1
ATOM 2040 O O . ARG A 1 282 ? -39.864 50.585 -2.842 1.00 12.27 298 ARG B O 1
ATOM 2048 N N . GLN A 1 283 ? -38.415 52.176 -2.189 1.00 11.19 299 GLN B N 1
ATOM 2049 C CA . GLN A 1 283 ? -37.641 52.109 -3.430 1.00 12.32 299 GLN B CA 1
ATOM 2050 C C . GLN A 1 283 ? -37.075 50.714 -3.637 1.00 13.30 299 GLN B C 1
ATOM 2051 O O . GLN A 1 283 ? -37.136 50.168 -4.751 1.00 13.34 299 GLN B O 1
ATOM 2057 N N . ARG A 1 284 ? -36.487 50.129 -2.608 1.00 11.68 300 ARG B N 1
ATOM 2058 C CA . ARG A 1 284 ? -35.916 48.819 -2.741 1.00 13.21 300 ARG B CA 1
ATOM 2059 C C . ARG A 1 284 ? -36.963 47.711 -2.953 1.00 11.88 300 ARG B C 1
ATOM 2060 O O . ARG A 1 284 ? -36.710 46.739 -3.664 1.00 13.39 300 ARG B O 1
ATOM 2068 N N . LEU A 1 285 ? -38.125 47.857 -2.356 1.00 11.18 301 LEU B N 1
ATOM 2069 C CA . LEU A 1 285 ? -39.234 46.951 -2.587 1.00 10.81 301 LEU B CA 1
ATOM 2070 C C . LEU A 1 285 ? -39.657 46.985 -4.053 1.00 11.85 301 LEU B C 1
ATOM 2071 O O . LEU A 1 285 ? -39.855 45.934 -4.679 1.00 11.80 301 LEU B O 1
ATOM 2076 N N . GLU A 1 286 ? -39.779 48.183 -4.600 1.00 11.32 302 GLU B N 1
ATOM 2077 C CA . GLU A 1 286 ? -40.169 48.284 -6.006 1.00 11.31 302 GLU B CA 1
ATOM 2078 C C . GLU A 1 286 ? -39.060 47.732 -6.931 1.00 10.86 302 GLU B C 1
ATOM 2079 O O . GLU A 1 286 ? -39.391 47.141 -7.969 1.00 12.76 302 GLU B O 1
ATOM 2085 N N . LYS A 1 287 ? -37.786 47.873 -6.573 1.00 12.10 303 LYS B N 1
ATOM 2086 C CA . LYS A 1 287 ? -36.678 47.209 -7.331 1.00 12.85 303 LYS B CA 1
ATOM 2087 C C . LYS A 1 287 ? -36.847 45.689 -7.302 1.00 12.94 303 LYS B C 1
ATOM 2088 O O . LYS A 1 287 ? -36.637 45.020 -8.308 1.00 14.06 303 LYS B O 1
ATOM 2094 N N . ARG A 1 288 ? -37.225 45.139 -6.149 1.00 12.32 304 ARG B N 1
ATOM 2095 C CA . ARG A 1 288 ? -37.460 43.692 -6.021 1.00 11.76 304 ARG B CA 1
ATOM 2096 C C . ARG A 1 288 ? -38.602 43.265 -6.949 1.00 13.28 304 ARG B C 1
ATOM 2097 O O . ARG A 1 288 ? -38.506 42.228 -7.614 1.00 13.05 304 ARG B O 1
ATOM 2105 N N . LEU A 1 289 ? -39.659 44.063 -7.003 1.00 12.48 305 LEU B N 1
ATOM 2106 C CA . LEU A 1 289 ? -40.774 43.751 -7.900 1.00 11.90 305 LEU B CA 1
ATOM 2107 C C . LEU A 1 289 ? -40.306 43.779 -9.349 1.00 11.96 305 LEU B C 1
ATOM 2108 O O . LEU A 1 289 ? -40.739 42.918 -10.140 1.00 12.86 305 LEU B O 1
ATOM 2113 N N . ALA A 1 290 ? -39.471 44.736 -9.722 1.00 12.51 306 ALA B N 1
ATOM 2114 C CA . ALA A 1 290 ? -38.901 44.783 -11.068 1.00 12.48 306 ALA B CA 1
ATOM 2115 C C . ALA A 1 290 ? -38.080 43.524 -11.368 1.00 12.54 306 ALA B C 1
ATOM 2116 O O . ALA A 1 290 ? -38.144 42.977 -12.500 1.00 15.19 306 ALA B O 1
ATOM 2118 N N . GLU A 1 291 ? -37.295 43.065 -10.391 1.00 13.04 307 GLU B N 1
ATOM 2119 C CA . GLU A 1 291 ? -36.483 41.836 -10.556 1.00 14.70 307 GLU B CA 1
ATOM 2120 C C . GLU A 1 291 ? -37.373 40.624 -10.773 1.00 14.31 307 GLU B C 1
ATOM 2121 O O . GLU A 1 291 ? -37.082 39.765 -11.610 1.00 15.74 307 GLU B O 1
ATOM 2127 N N . GLU A 1 292 ? -38.480 40.548 -10.035 1.00 13.67 308 GLU B N 1
ATOM 2128 C CA . GLU A 1 292 ? -39.444 39.455 -10.202 1.00 15.36 308 GLU B CA 1
ATOM 2129 C C . GLU A 1 292 ? -40.116 39.488 -11.566 1.00 16.60 308 GLU B C 1
ATOM 2130 O O . GLU A 1 292 ? -40.341 38.436 -12.169 1.00 18.62 308 GLU B O 1
ATOM 2136 N N . ALA A 1 293 ? -40.422 40.676 -12.064 1.00 15.29 309 ALA B N 1
ATOM 2137 C CA . ALA A 1 293 ? -41.070 40.810 -13.378 1.00 17.34 309 ALA B CA 1
ATOM 2138 C C . ALA A 1 293 ? -40.143 40.303 -14.489 1.00 18.01 309 ALA B C 1
ATOM 2139 O O . ALA A 1 293 ? -40.611 39.780 -15.513 1.00 24.37 309 ALA B O 1
ATOM 2141 N N . ALA A 1 294 ? -38.835 40.429 -14.270 1.00 20.49 310 ALA B N 1
ATOM 2142 C CA . ALA A 1 294 ? -37.808 40.041 -15.250 1.00 22.64 310 ALA B CA 1
ATOM 2143 C C . ALA A 1 294 ? -37.502 38.530 -15.276 1.00 23.94 310 ALA B C 1
ATOM 2144 O O . ALA A 1 294 ? -36.815 38.058 -16.187 1.00 30.42 310 ALA B O 1
ATOM 2146 N N . THR A 1 295 ? -38.049 37.785 -14.303 1.00 25.56 311 THR B N 1
ATOM 2147 C CA . THR A 1 295 ? -37.805 36.350 -14.187 1.00 26.37 311 THR B CA 1
ATOM 2148 C C . THR A 1 295 ? -39.110 35.509 -14.209 1.00 35.30 311 THR B C 1
ATOM 2149 O O . THR A 1 295 ? -40.199 35.971 -13.828 1.00 35.83 311 THR B O 1
ATOM 2153 N N . SER A 1 296 ? -39.004 34.285 -14.713 1.00 41.85 312 SER B N 1
ATOM 2154 C CA . SER A 1 296 ? -40.122 33.347 -14.668 1.00 51.46 312 SER B CA 1
ATOM 2155 C C . SER A 1 296 ? -40.208 32.750 -13.264 0.50 56.74 312 SER B C 1
ATOM 2156 O O . SER A 1 296 ? -39.204 32.620 -12.551 0.50 44.06 312 SER B O 1
#

B-factor: mean 19.14, std 10.88, range [5.35, 83.11]

Sequence (270 aa):
ASRGCCADDAGWNDPAMMPLLKVYGNTWYVGTCCGISALLVTSDAGHILVDAATTPPQQAAGGPQILANIRALGFRPEDVRAIVFSHEHFDHAGSSLAEELQKATGAPVYARAPAIDTLKKRGLPDRTDPNFEVAEEPVVAPVANIVTLLADDGVVSVGPLALTAVASPGHTPGGTSWTWRSCCEGDDCCRRQMVYADSLTAISDDVFRYSDDAAHPGYLAAFRNTLARVAALDCCDILVTPHPSASGLWNRRIGPRAAAPLMDTTACCRRYAQGARQRLEKRLAEEAATS